Protein AF-A0A7S4IRR2-F1 (afdb_monomer_lite)

Foldseek 3Di:
DFFPQKKKKFQLLVLLVVLCVVPVPLSVLLQVWFFKFKDFPQVVCPPDPDPPNPTDIDIDIHRQFHADPVRHGDFGDDDPVRGDDGPDDPVSVVSNVVSVVSSVCSRPDPVGMDMDGDDPPDDDDDDNRGMDMGGTDDDDDPPDDDDDDDDDVVVVVVVVVVVVQVVPPPRDDDVVVVVVVVVCVVVVPPDD

pLDDT: mean 84.73, std 16.85, range [41.12, 98.62]

InterPro domains:
  IPR003819 TauD/TfdA-like domain [PF02668] (5-148)
  IPR042098 Glutarate 2-hydroxylase superfamily [G3DSA:3.60.130.10] (1-170)
  IPR050411 Alpha-ketoglutarate-dependent hydroxylases [PTHR10696] (3-162)

Radius of gyration: 23.02 Å; chains: 1; bounding box: 45×46×75 Å

Sequence (192 aa):
ADGRGTNTLTDGFAVARQLQLEDPEGYALLARYGYDAERDFVASRVDSTQAFNRGLVVSTQHPLLQLDEDGRLKRLQYNEVFRTPLTLPFDVFDKWYAAFGRFVELIHCAEFERKVPMQRGRFLLMNNWRVLHGRAGGAASSDRMLVGGTITREAIYSQARRLLRERRAGGFADVSQEEELSIRRSTGEVEP

Organism: NCBI:txid72548

Secondary structure (DSSP, 8-state):
-TTSSEEEEEEHHHHHHHHHHH-HHHHHHHHH-B--EEEETTTT-TT---S--S--EEEE--BSEEE-TTS-EEEE---GGGB------HHHHHHHHHHHHHHHHHHHSTTTEEEEE--TT------TTTEEEEESSSS--TT---------HHHHHHHHHHHHHHTSTT----HHHHHHHHHHHHHT----

Structure (mmCIF, N/CA/C/O backbone):
data_AF-A0A7S4IRR2-F1
#
_entry.id   AF-A0A7S4IRR2-F1
#
loop_
_atom_site.group_PDB
_atom_site.id
_atom_site.type_symbol
_atom_site.label_atom_id
_atom_site.label_alt_id
_atom_site.label_comp_id
_atom_site.label_asym_id
_atom_site.label_entity_id
_atom_site.label_seq_id
_atom_site.pdbx_PDB_ins_code
_atom_site.Cartn_x
_atom_site.Cartn_y
_atom_site.Cartn_z
_atom_site.occupancy
_atom_site.B_iso_or_equiv
_atom_site.auth_seq_id
_atom_site.auth_comp_id
_atom_site.auth_asym_id
_atom_site.auth_atom_id
_atom_site.pdbx_PDB_model_num
ATOM 1 N N . ALA A 1 1 ? -11.106 25.202 -2.309 1.00 44.62 1 ALA A N 1
ATOM 2 C CA . ALA A 1 1 ? -11.688 24.460 -1.169 1.00 44.62 1 ALA A CA 1
ATOM 3 C C . ALA A 1 1 ? -10.976 23.119 -0.963 1.00 44.62 1 ALA A C 1
ATOM 5 O O . ALA A 1 1 ? -10.684 22.775 0.175 1.00 44.62 1 ALA A O 1
ATOM 6 N N . ASP A 1 2 ? -10.586 22.431 -2.040 1.00 48.53 2 ASP A N 1
ATOM 7 C CA . ASP A 1 2 ? -9.776 21.206 -1.983 1.00 48.53 2 ASP A CA 1
ATOM 8 C C . ASP A 1 2 ? -8.302 21.527 -1.665 1.00 48.53 2 ASP A C 1
ATOM 10 O O . ASP A 1 2 ? -7.589 22.083 -2.496 1.00 48.53 2 ASP A O 1
ATOM 14 N N . GLY A 1 3 ? -7.855 21.265 -0.432 1.00 51.69 3 GLY A N 1
ATOM 15 C CA . GLY A 1 3 ? -6.472 21.540 0.008 1.00 51.69 3 GLY A CA 1
ATOM 16 C C . GLY A 1 3 ? -6.327 21.899 1.487 1.00 51.69 3 GLY A C 1
ATOM 17 O O . GLY A 1 3 ? -5.325 21.582 2.126 1.00 51.69 3 GLY A O 1
ATOM 18 N N . ARG A 1 4 ? -7.356 22.517 2.075 1.00 64.75 4 ARG A N 1
ATOM 19 C CA . ARG A 1 4 ? -7.350 22.938 3.483 1.00 64.75 4 ARG A CA 1
ATOM 20 C C . ARG A 1 4 ? -8.047 21.884 4.339 1.00 64.75 4 ARG A C 1
ATOM 22 O O . ARG A 1 4 ? -9.267 21.801 4.367 1.00 64.75 4 ARG A O 1
ATOM 29 N N . GLY A 1 5 ? -7.263 21.026 4.989 1.00 74.88 5 GLY A N 1
ATOM 30 C CA . GLY A 1 5 ? -7.778 20.099 6.008 1.00 74.88 5 GLY A CA 1
ATOM 31 C C . GLY A 1 5 ? -8.498 18.841 5.503 1.00 74.88 5 GLY A C 1
ATOM 32 O O . GLY A 1 5 ? -9.111 18.150 6.308 1.00 74.88 5 GLY A O 1
ATOM 33 N N . THR A 1 6 ? -8.417 18.497 4.214 1.00 87.88 6 THR A N 1
ATOM 34 C CA . THR A 1 6 ? -9.040 17.271 3.672 1.00 87.88 6 THR A CA 1
ATOM 35 C C . THR A 1 6 ? -7.994 16.178 3.434 1.00 87.88 6 THR A C 1
ATOM 37 O O . THR A 1 6 ? -6.935 16.432 2.857 1.00 87.88 6 THR A O 1
ATOM 40 N N . ASN A 1 7 ? -8.269 14.964 3.911 1.00 90.69 7 ASN A N 1
ATOM 41 C CA . ASN A 1 7 ? -7.500 13.756 3.606 1.00 90.69 7 ASN A CA 1
ATOM 42 C C . ASN A 1 7 ? -8.132 13.006 2.434 1.00 90.69 7 ASN A C 1
ATOM 44 O O . ASN A 1 7 ? -9.315 13.191 2.152 1.00 90.69 7 ASN A O 1
ATOM 48 N N . THR A 1 8 ? -7.371 12.124 1.804 1.00 94.00 8 THR A N 1
ATOM 49 C CA . THR A 1 8 ? -7.910 11.085 0.925 1.00 94.00 8 THR A CA 1
ATOM 50 C C . THR A 1 8 ? -7.718 9.727 1.576 1.00 94.00 8 THR A C 1
ATOM 52 O O . THR A 1 8 ? -6.712 9.511 2.252 1.00 94.00 8 THR A O 1
ATOM 55 N N . LEU A 1 9 ? -8.699 8.840 1.423 1.00 96.75 9 LEU A N 1
ATOM 56 C CA . LEU A 1 9 ? -8.625 7.440 1.826 1.00 96.75 9 LEU A CA 1
ATOM 57 C C . LEU A 1 9 ? -9.063 6.560 0.665 1.00 96.75 9 LEU A C 1
ATOM 59 O O . LEU A 1 9 ? -10.087 6.839 0.044 1.00 96.75 9 LEU A O 1
ATOM 63 N N . THR A 1 10 ? -8.340 5.470 0.448 1.00 97.81 10 THR A N 1
ATOM 64 C CA . THR A 1 10 ? -8.631 4.502 -0.610 1.00 97.81 10 THR A CA 1
ATOM 65 C C . THR A 1 10 ? -8.615 3.098 -0.018 1.00 97.81 10 THR A C 1
ATOM 67 O O . THR A 1 10 ? -7.665 2.715 0.670 1.00 97.81 10 THR A O 1
ATOM 70 N N . ASP A 1 11 ? -9.663 2.310 -0.278 1.00 97.38 11 ASP A N 1
ATOM 71 C CA . ASP A 1 11 ? -9.672 0.884 0.063 1.00 97.38 11 ASP A CA 1
ATOM 72 C C . ASP A 1 11 ? -8.789 0.112 -0.922 1.00 97.38 11 ASP A C 1
ATOM 74 O O . ASP A 1 11 ? -9.230 -0.310 -1.993 1.00 97.38 11 ASP A O 1
ATOM 78 N N . GLY A 1 12 ? -7.532 -0.096 -0.541 1.00 97.88 12 GLY A N 1
ATOM 79 C CA . GLY A 1 12 ? -6.551 -0.783 -1.369 1.00 97.88 12 GLY A CA 1
ATOM 80 C C . GLY A 1 12 ? -6.930 -2.231 -1.688 1.00 97.88 12 GLY A C 1
ATOM 81 O O . GLY A 1 12 ? -6.504 -2.761 -2.708 1.00 97.88 12 GLY A O 1
ATOM 82 N N . PHE A 1 13 ? -7.775 -2.874 -0.873 1.00 98.25 13 PHE A N 1
ATOM 83 C CA . PHE A 1 13 ? -8.239 -4.235 -1.163 1.00 98.25 13 PHE A CA 1
ATOM 84 C C . PHE A 1 13 ? -9.312 -4.237 -2.248 1.00 98.25 13 PHE A C 1
ATOM 86 O O . PHE A 1 13 ? -9.358 -5.157 -3.059 1.00 98.25 13 PHE A O 1
ATOM 93 N N . ALA A 1 14 ? -10.172 -3.217 -2.277 1.00 98.19 14 ALA A N 1
ATOM 94 C CA . ALA A 1 14 ? -11.130 -3.054 -3.362 1.00 98.19 14 ALA A CA 1
ATOM 95 C C . ALA A 1 14 ? -10.405 -2.787 -4.688 1.00 98.19 14 ALA A C 1
ATOM 97 O O . ALA A 1 14 ? -10.709 -3.452 -5.673 1.00 98.19 14 ALA A O 1
ATOM 98 N N . VAL A 1 15 ? -9.388 -1.919 -4.671 1.00 98.44 15 VAL A N 1
ATOM 99 C CA . VAL A 1 15 ? -8.529 -1.657 -5.837 1.00 98.44 15 VAL A CA 1
ATOM 100 C C . VAL A 1 15 ? -7.817 -2.922 -6.308 1.00 98.44 15 VAL A C 1
ATOM 102 O O . VAL A 1 15 ? -7.848 -3.238 -7.491 1.00 98.44 15 VAL A O 1
ATOM 105 N N . ALA A 1 16 ? -7.216 -3.686 -5.395 1.00 98.25 16 ALA A N 1
ATOM 106 C CA . ALA A 1 16 ? -6.528 -4.922 -5.752 1.00 98.25 16 ALA A CA 1
ATOM 107 C C . ALA A 1 16 ? -7.476 -5.961 -6.374 1.00 98.25 16 ALA A C 1
ATOM 109 O O . ALA A 1 16 ? -7.092 -6.640 -7.319 1.00 98.25 16 ALA A O 1
ATOM 110 N N . ARG A 1 17 ? -8.723 -6.069 -5.888 1.00 98.25 17 ARG A N 1
ATOM 111 C CA . ARG A 1 17 ? -9.743 -6.923 -6.521 1.00 98.25 17 ARG A CA 1
ATOM 112 C C . ARG A 1 17 ? -10.128 -6.424 -7.909 1.00 98.25 17 ARG A C 1
ATOM 114 O O . ARG A 1 17 ? -10.284 -7.244 -8.802 1.00 98.25 17 ARG A O 1
ATOM 121 N N . GLN A 1 18 ? -10.269 -5.112 -8.089 1.00 98.44 18 GLN A N 1
ATOM 122 C CA . GLN A 1 18 ? -10.550 -4.546 -9.406 1.00 98.44 18 GLN A CA 1
ATOM 123 C C . GLN A 1 18 ? -9.415 -4.856 -10.384 1.00 98.44 18 GLN A C 1
ATOM 125 O O . GLN A 1 18 ? -9.668 -5.363 -11.470 1.00 98.44 18 GLN A O 1
ATOM 130 N N . LEU A 1 19 ? -8.165 -4.659 -9.960 1.00 98.31 19 LEU A N 1
ATOM 131 C CA . LEU A 1 19 ? -6.996 -5.022 -10.755 1.00 98.31 19 LEU A CA 1
ATOM 132 C C . LEU A 1 19 ? -6.978 -6.519 -11.086 1.00 98.31 19 LEU A C 1
ATOM 134 O O . LEU A 1 19 ? -6.682 -6.879 -12.212 1.00 98.31 19 LEU A O 1
ATOM 138 N N . GLN A 1 20 ? -7.342 -7.391 -10.141 1.00 98.25 20 GLN A N 1
ATOM 139 C CA . GLN A 1 20 ? -7.428 -8.834 -10.385 1.00 98.25 20 GLN A CA 1
ATOM 140 C C . GLN A 1 20 ? -8.458 -9.201 -11.462 1.00 98.25 20 GLN A C 1
ATOM 142 O O . GLN A 1 20 ? -8.258 -10.176 -12.180 1.00 98.25 20 GLN A O 1
ATOM 147 N N . LEU A 1 21 ? -9.566 -8.459 -11.552 1.00 98.31 21 LEU A N 1
ATOM 148 C CA . LEU A 1 21 ? -10.598 -8.668 -12.569 1.00 98.31 21 LEU A CA 1
ATOM 149 C C . LEU A 1 21 ? -10.173 -8.123 -13.939 1.00 98.31 21 LEU A C 1
ATOM 151 O O . LEU A 1 21 ? -10.481 -8.743 -14.952 1.00 98.31 21 LEU A O 1
ATOM 155 N N . GLU A 1 22 ? -9.494 -6.974 -13.965 1.00 97.94 22 GLU A N 1
ATOM 156 C CA . GLU A 1 22 ? -9.042 -6.309 -15.196 1.00 97.94 22 GLU A CA 1
ATOM 157 C C . GLU A 1 22 ? -7.798 -6.972 -15.805 1.00 97.94 22 GLU A C 1
ATOM 159 O O . GLU A 1 22 ? -7.728 -7.164 -17.016 1.00 97.94 22 GLU A O 1
ATOM 164 N N . ASP A 1 23 ? -6.824 -7.317 -14.964 1.00 98.19 23 ASP A N 1
ATOM 165 C CA . ASP A 1 23 ? -5.510 -7.833 -15.341 1.00 98.19 23 ASP A CA 1
ATOM 166 C C . ASP A 1 23 ? -5.017 -8.879 -14.313 1.00 98.19 23 ASP A C 1
ATOM 168 O O . ASP A 1 23 ? -4.249 -8.569 -13.390 1.00 98.19 23 ASP A O 1
ATOM 172 N N . PRO A 1 24 ? -5.450 -10.148 -14.448 1.00 98.44 24 PRO A N 1
ATOM 173 C CA . PRO A 1 24 ? -5.020 -11.224 -13.559 1.00 98.44 24 PRO A CA 1
ATOM 174 C C . PRO A 1 24 ? -3.502 -11.477 -13.583 1.00 98.44 24 PRO A C 1
ATOM 176 O O . PRO A 1 24 ? -2.934 -11.866 -12.560 1.00 98.44 24 PRO A O 1
ATOM 179 N N . GLU A 1 25 ? -2.841 -11.268 -14.730 1.00 98.31 25 GLU A N 1
ATOM 180 C CA . GLU A 1 25 ? -1.389 -11.450 -14.873 1.00 98.31 25 GLU A CA 1
ATOM 181 C C . GLU A 1 25 ? -0.643 -10.346 -14.117 1.00 98.31 25 GLU A C 1
ATOM 183 O O . GLU A 1 25 ? 0.231 -10.640 -13.298 1.00 98.31 25 GLU A O 1
ATOM 188 N N . GLY A 1 26 ? -1.040 -9.088 -14.308 1.00 98.31 26 GLY A N 1
ATOM 189 C CA . GLY A 1 26 ? -0.508 -7.947 -13.572 1.00 98.31 26 GLY A CA 1
ATOM 190 C C . GLY A 1 26 ? -0.730 -8.056 -12.068 1.00 98.31 26 GLY A C 1
ATOM 191 O O . GLY A 1 26 ? 0.202 -7.841 -11.292 1.00 98.31 26 GLY A O 1
ATOM 192 N N . TYR A 1 27 ? -1.919 -8.485 -11.631 1.00 98.62 27 TYR A N 1
ATOM 193 C CA . TYR A 1 27 ? -2.175 -8.788 -10.221 1.00 98.62 27 TYR A CA 1
ATOM 194 C C . TYR A 1 27 ? -1.182 -9.822 -9.676 1.00 98.62 27 TYR A C 1
ATOM 196 O O . TYR A 1 27 ? -0.584 -9.608 -8.619 1.00 98.62 27 TYR A O 1
ATOM 204 N N . ALA A 1 28 ? -0.971 -10.929 -10.398 1.00 98.50 28 ALA A N 1
ATOM 205 C CA . ALA A 1 28 ? -0.031 -11.969 -9.989 1.00 98.50 28 ALA A CA 1
ATOM 206 C C . ALA A 1 28 ? 1.414 -11.445 -9.926 1.00 98.50 28 ALA A C 1
ATOM 208 O O . ALA A 1 28 ? 2.157 -11.798 -9.008 1.00 98.50 28 ALA A O 1
ATOM 209 N N . LEU A 1 29 ? 1.807 -10.560 -10.847 1.00 98.31 29 LEU A N 1
ATOM 210 C CA . LEU A 1 29 ? 3.111 -9.898 -10.825 1.00 98.31 29 LEU A CA 1
ATOM 211 C C . LEU A 1 29 ? 3.270 -8.982 -9.607 1.00 98.31 29 LEU A C 1
ATOM 213 O O . LEU A 1 29 ? 4.286 -9.083 -8.921 1.00 98.31 29 LEU A O 1
ATOM 217 N N . LEU A 1 30 ? 2.276 -8.151 -9.283 1.00 98.25 30 LEU A N 1
ATOM 218 C CA . LEU A 1 30 ? 2.301 -7.288 -8.091 1.00 98.25 30 LEU A CA 1
ATOM 219 C C . LEU A 1 30 ? 2.214 -8.081 -6.774 1.00 98.25 30 LEU A C 1
ATOM 221 O O . LEU A 1 30 ? 2.647 -7.595 -5.725 1.00 98.25 30 LEU A O 1
ATOM 225 N N . ALA A 1 31 ? 1.657 -9.294 -6.818 1.00 98.31 31 ALA A N 1
ATOM 226 C CA . ALA A 1 31 ? 1.624 -10.221 -5.689 1.00 98.31 31 ALA A CA 1
ATOM 227 C C . ALA A 1 31 ? 2.921 -11.023 -5.513 1.00 98.31 31 ALA A C 1
ATOM 229 O O . ALA A 1 31 ? 3.200 -11.534 -4.427 1.00 98.31 31 ALA A O 1
ATOM 230 N N . ARG A 1 32 ? 3.734 -11.115 -6.568 1.00 97.44 32 ARG A N 1
ATOM 231 C CA . ARG A 1 32 ? 5.023 -11.810 -6.558 1.00 97.44 32 ARG A CA 1
ATOM 232 C C . ARG A 1 32 ? 6.201 -10.872 -6.323 1.00 97.44 32 ARG A C 1
ATOM 234 O O . ARG A 1 32 ? 7.143 -11.249 -5.632 1.00 97.44 32 ARG A O 1
ATOM 241 N N . TYR A 1 33 ? 6.152 -9.675 -6.895 1.00 96.62 33 TYR A N 1
ATOM 242 C CA . TYR A 1 33 ? 7.250 -8.718 -6.903 1.00 96.62 33 TYR A CA 1
ATOM 243 C C . TYR A 1 33 ? 6.842 -7.400 -6.248 1.00 96.62 33 TYR A C 1
ATOM 245 O O . TYR A 1 33 ? 5.754 -6.868 -6.484 1.00 96.62 33 TYR A O 1
ATOM 253 N N . GLY A 1 34 ? 7.739 -6.882 -5.414 1.00 92.81 34 GLY A N 1
ATOM 254 C CA . GLY A 1 34 ? 7.627 -5.562 -4.810 1.00 92.81 34 GLY A CA 1
ATOM 255 C C . GLY A 1 34 ? 8.186 -4.453 -5.689 1.00 92.81 34 GLY A C 1
ATOM 256 O O . GLY A 1 34 ? 8.761 -4.703 -6.745 1.00 92.81 34 GLY A O 1
ATOM 257 N N . TYR A 1 35 ? 8.051 -3.226 -5.194 1.00 91.88 35 TYR A N 1
ATOM 258 C CA . TYR A 1 35 ? 8.923 -2.129 -5.590 1.00 91.88 35 TYR A CA 1
ATOM 259 C C . TYR A 1 35 ? 10.008 -1.958 -4.529 1.00 91.88 35 TYR A C 1
ATOM 261 O O . TYR A 1 35 ? 9.805 -2.308 -3.361 1.00 91.88 35 TYR A O 1
ATOM 269 N N . ASP A 1 36 ? 11.134 -1.390 -4.932 1.00 95.06 36 ASP A N 1
ATOM 270 C CA . ASP A 1 36 ? 12.216 -1.098 -4.006 1.00 95.06 36 ASP A CA 1
ATOM 271 C C . ASP A 1 36 ? 11.874 0.166 -3.234 1.00 95.06 36 ASP A C 1
ATOM 273 O O . ASP A 1 36 ? 11.537 1.203 -3.816 1.00 95.06 36 ASP A O 1
ATOM 277 N N . ALA A 1 37 ? 11.896 0.048 -1.911 1.00 94.38 37 ALA A N 1
ATOM 278 C CA . ALA A 1 37 ? 11.567 1.128 -1.008 1.00 94.38 37 ALA A CA 1
ATOM 279 C C . ALA A 1 37 ? 12.686 1.311 0.012 1.00 94.38 37 ALA A C 1
ATOM 281 O O . ALA A 1 37 ? 13.062 0.343 0.667 1.00 94.38 37 ALA A O 1
ATOM 282 N N . GLU A 1 38 ? 13.158 2.536 0.209 1.00 93.56 38 GLU A N 1
ATOM 283 C CA . GLU A 1 38 ? 14.132 2.895 1.232 1.00 93.56 38 GLU A CA 1
ATOM 284 C C . GLU A 1 38 ? 13.766 4.217 1.908 1.00 93.56 38 GLU A C 1
ATOM 286 O O . GLU A 1 38 ? 13.297 5.169 1.280 1.00 93.56 38 GLU A O 1
ATOM 291 N N . ARG A 1 39 ? 13.986 4.292 3.222 1.00 89.69 39 ARG A N 1
ATOM 292 C CA . ARG A 1 39 ? 13.847 5.538 3.973 1.00 89.69 39 ARG A CA 1
ATOM 293 C C . ARG A 1 39 ? 14.811 5.594 5.147 1.00 89.69 39 ARG A C 1
ATOM 295 O O . ARG A 1 39 ? 14.773 4.725 6.014 1.00 89.69 39 ARG A O 1
ATOM 302 N N . ASP A 1 40 ? 15.579 6.679 5.239 1.00 88.00 40 ASP A N 1
ATOM 303 C CA . ASP A 1 40 ? 16.262 7.058 6.479 1.00 88.00 40 ASP A CA 1
ATOM 304 C C . ASP A 1 40 ? 15.305 7.851 7.378 1.00 88.00 40 ASP A C 1
ATOM 306 O O . ASP A 1 40 ? 14.960 9.003 7.099 1.00 88.00 40 ASP A O 1
ATOM 310 N N . PHE A 1 41 ? 14.844 7.239 8.464 1.00 79.31 41 PHE A N 1
ATOM 311 C CA . PHE A 1 41 ? 13.891 7.855 9.389 1.00 79.31 41 PHE A CA 1
ATOM 312 C C . PHE A 1 41 ? 14.488 8.935 10.293 1.00 79.31 41 PHE A C 1
ATOM 314 O O . PHE A 1 41 ? 13.717 9.687 10.890 1.00 79.31 41 PHE A O 1
ATOM 321 N N . VAL A 1 42 ? 15.814 9.017 10.403 1.00 76.62 42 VAL A N 1
ATOM 322 C CA . VAL A 1 42 ? 16.506 10.004 11.242 1.00 76.62 42 VAL A CA 1
ATOM 323 C C . VAL A 1 42 ? 16.974 11.164 10.376 1.00 76.62 42 VAL A C 1
ATOM 325 O O . VAL A 1 42 ? 16.591 12.301 10.638 1.00 76.62 42 VAL A O 1
ATOM 328 N N . ALA A 1 43 ? 17.692 10.889 9.283 1.00 73.44 43 ALA A N 1
ATOM 329 C CA . ALA A 1 43 ? 18.182 11.935 8.386 1.00 73.44 43 ALA A CA 1
ATOM 330 C C . ALA A 1 43 ? 17.048 12.683 7.662 1.00 73.44 43 ALA A C 1
ATOM 332 O O . ALA A 1 43 ? 17.197 13.852 7.320 1.00 73.44 43 ALA A O 1
ATOM 333 N N . SER A 1 44 ? 15.887 12.047 7.458 1.00 70.69 44 SER A N 1
ATOM 334 C CA . SER A 1 44 ? 14.738 12.713 6.825 1.00 70.69 44 SER A CA 1
ATOM 335 C C . SER A 1 44 ? 13.905 13.597 7.763 1.00 70.69 44 SER A C 1
ATOM 337 O O . SER A 1 44 ? 12.909 14.169 7.316 1.00 70.69 44 SER A O 1
ATOM 339 N N . ARG A 1 45 ? 14.283 13.723 9.043 1.00 70.94 45 ARG A N 1
ATOM 340 C CA . ARG A 1 45 ? 13.640 14.628 10.005 1.00 70.94 45 ARG A CA 1
ATOM 341 C C . ARG A 1 45 ? 14.516 15.852 10.236 1.00 70.94 45 ARG A C 1
ATOM 343 O O . ARG A 1 45 ? 15.325 15.887 11.157 1.00 70.94 45 ARG A O 1
ATOM 350 N N . VAL A 1 46 ? 14.324 16.868 9.402 1.00 60.41 46 VAL A N 1
ATOM 351 C CA . VAL A 1 46 ? 15.074 18.135 9.478 1.00 60.41 46 VAL A CA 1
ATOM 352 C C . VAL A 1 46 ? 14.778 18.908 10.784 1.00 60.41 46 VAL A C 1
ATOM 354 O O . VAL A 1 46 ? 15.522 19.809 11.151 1.00 60.41 46 VAL A O 1
ATOM 357 N N . ASP A 1 47 ? 13.717 18.534 11.508 1.00 60.00 47 ASP A N 1
ATOM 358 C CA . ASP A 1 47 ? 13.184 19.172 12.719 1.00 60.00 47 ASP A CA 1
ATOM 359 C C . ASP A 1 47 ? 13.182 18.264 13.972 1.00 60.00 47 ASP A C 1
ATOM 361 O O . ASP A 1 47 ? 12.593 18.610 14.999 1.00 60.00 47 ASP A O 1
ATOM 365 N N . SER A 1 48 ? 13.823 17.092 13.922 1.00 57.88 48 SER A N 1
ATOM 366 C CA . SER A 1 48 ? 13.828 16.150 15.049 1.00 57.88 48 SER A CA 1
ATOM 367 C C . SER A 1 48 ? 14.719 16.626 16.199 1.00 57.88 48 SER A C 1
ATOM 369 O O . SER A 1 48 ? 15.923 16.796 16.042 1.00 57.88 48 SER A O 1
ATOM 371 N N . THR A 1 49 ? 14.142 16.727 17.398 1.00 56.56 49 THR A N 1
ATOM 372 C CA . THR A 1 49 ? 14.856 16.978 18.664 1.00 56.56 49 THR A CA 1
ATOM 373 C C . THR A 1 49 ? 15.429 15.705 19.306 1.00 56.56 49 THR A C 1
ATOM 375 O O . THR A 1 49 ? 15.956 15.753 20.418 1.00 56.56 49 THR A O 1
ATOM 378 N N . GLN A 1 50 ? 15.306 14.543 18.651 1.00 57.66 50 GLN A N 1
ATOM 379 C CA . GLN A 1 50 ? 15.799 13.274 19.192 1.00 57.66 50 GLN A CA 1
ATOM 380 C C . GLN A 1 50 ? 17.331 13.235 19.160 1.00 57.66 50 GLN A C 1
ATOM 382 O O . GLN A 1 50 ? 17.929 13.318 18.096 1.00 57.66 50 GLN A O 1
ATOM 387 N N . ALA A 1 51 ? 17.958 13.046 20.324 1.00 57.34 51 ALA A N 1
ATOM 388 C CA . ALA A 1 51 ? 19.417 13.015 20.492 1.00 57.34 51 ALA A CA 1
ATOM 389 C C . ALA A 1 51 ? 20.118 11.797 19.843 1.00 57.34 51 ALA A C 1
ATOM 391 O O . ALA A 1 51 ? 21.347 11.730 19.802 1.00 57.34 51 ALA A O 1
ATOM 392 N N . PHE A 1 52 ? 19.354 10.811 19.359 1.00 55.84 52 PHE A N 1
ATOM 393 C CA . PHE A 1 52 ? 19.887 9.638 18.668 1.00 55.84 52 PHE A CA 1
ATOM 394 C C . PHE A 1 52 ? 20.046 9.932 17.172 1.00 55.84 52 PHE A C 1
ATOM 396 O O . PHE A 1 52 ? 19.143 9.708 16.374 1.00 55.84 52 PHE A O 1
ATOM 403 N N . ASN A 1 53 ? 21.239 10.400 16.800 1.00 56.69 53 ASN A N 1
ATOM 404 C CA . ASN A 1 53 ? 21.590 10.818 15.435 1.00 56.69 53 ASN A CA 1
ATOM 405 C C . ASN A 1 53 ? 22.096 9.666 14.545 1.00 56.69 53 ASN A C 1
ATOM 407 O O . ASN A 1 53 ? 22.686 9.906 13.493 1.00 56.69 53 ASN A O 1
ATOM 411 N N . ARG A 1 54 ? 21.940 8.405 14.967 1.00 66.94 54 ARG A N 1
ATOM 412 C CA . ARG A 1 54 ? 22.359 7.261 14.149 1.00 66.94 54 ARG A CA 1
ATOM 413 C C . ARG A 1 54 ? 21.243 6.949 13.156 1.00 66.94 54 ARG A C 1
ATOM 415 O O . ARG A 1 54 ? 20.153 6.586 13.584 1.00 66.94 54 ARG A O 1
ATOM 422 N N . GLY A 1 55 ? 21.532 7.106 11.863 1.00 69.75 55 GLY A N 1
ATOM 423 C CA . GLY A 1 55 ? 20.602 6.826 10.766 1.00 69.75 55 GLY A CA 1
ATOM 424 C C . GLY A 1 55 ? 19.868 5.499 10.959 1.00 69.75 55 GLY A C 1
ATOM 425 O O . GLY A 1 55 ? 20.495 4.477 11.248 1.00 69.75 55 GLY A O 1
ATOM 426 N N . LEU A 1 56 ? 18.542 5.525 10.818 1.00 82.44 56 LEU A N 1
ATOM 427 C CA . LEU A 1 56 ? 17.715 4.322 10.766 1.00 82.44 56 LEU A CA 1
ATOM 428 C C . LEU A 1 56 ? 17.221 4.185 9.334 1.00 82.44 56 LEU A C 1
ATOM 430 O O . LEU A 1 56 ? 16.156 4.699 8.985 1.00 82.44 56 LEU A O 1
ATOM 434 N N . VAL A 1 57 ? 18.030 3.518 8.518 1.00 88.25 57 VAL A N 1
ATOM 435 C CA . VAL A 1 57 ? 17.680 3.197 7.138 1.00 88.25 57 VAL A CA 1
ATOM 436 C C . VAL A 1 57 ? 16.863 1.915 7.137 1.00 88.25 57 VAL A C 1
ATOM 438 O O . VAL A 1 57 ? 17.295 0.887 7.659 1.00 88.25 57 VAL A O 1
ATOM 441 N N . VAL A 1 58 ? 15.661 1.992 6.579 1.00 89.38 58 VAL A N 1
ATOM 442 C CA . VAL A 1 58 ? 14.788 0.840 6.368 1.00 89.38 58 VAL A CA 1
ATOM 443 C C . VAL A 1 58 ? 14.618 0.658 4.875 1.00 89.38 58 VAL A C 1
ATOM 445 O O . VAL A 1 58 ? 14.074 1.548 4.223 1.00 89.38 58 VAL A O 1
ATOM 448 N N . SER A 1 59 ? 15.024 -0.506 4.376 1.00 93.12 59 SER A N 1
ATOM 449 C CA . SER A 1 59 ? 14.880 -0.893 2.973 1.00 93.12 59 SER A CA 1
ATOM 450 C C . SER A 1 59 ? 13.982 -2.129 2.870 1.00 93.12 59 SER A C 1
ATOM 452 O O . SER A 1 59 ? 14.090 -3.051 3.682 1.00 93.12 59 SER A O 1
ATOM 454 N N . THR A 1 60 ? 13.058 -2.154 1.911 1.00 92.94 60 THR A N 1
ATOM 455 C CA . THR A 1 60 ? 12.121 -3.267 1.704 1.00 92.94 60 THR A CA 1
ATOM 456 C C . THR A 1 60 ? 11.865 -3.511 0.225 1.00 92.94 60 THR A C 1
ATOM 458 O O . THR A 1 60 ? 11.748 -2.556 -0.534 1.00 92.94 60 THR A O 1
ATOM 461 N N . GLN A 1 61 ? 11.675 -4.779 -0.142 1.00 94.38 61 GLN A N 1
ATOM 462 C CA . GLN A 1 61 ? 11.289 -5.219 -1.494 1.00 94.38 61 GLN A CA 1
ATOM 463 C C . GLN A 1 61 ? 10.081 -6.169 -1.451 1.00 94.38 61 GLN A C 1
ATOM 465 O O . GLN A 1 61 ? 9.921 -7.058 -2.288 1.00 94.38 61 GLN A O 1
ATOM 470 N N . HIS A 1 62 ? 9.251 -6.059 -0.409 1.00 95.50 62 HIS A N 1
ATOM 471 C CA . HIS A 1 62 ? 8.096 -6.939 -0.259 1.00 95.50 62 HIS A CA 1
ATOM 472 C C . HIS A 1 62 ? 7.115 -6.755 -1.420 1.00 95.50 62 HIS A C 1
ATOM 474 O O . HIS A 1 62 ? 6.941 -5.618 -1.867 1.00 95.50 62 HIS A O 1
ATOM 480 N N . PRO A 1 63 ? 6.408 -7.823 -1.841 1.00 97.00 63 PRO A N 1
ATOM 481 C CA . PRO A 1 63 ? 5.333 -7.699 -2.812 1.00 97.00 63 PRO A CA 1
ATOM 482 C C . PRO A 1 63 ? 4.367 -6.576 -2.449 1.00 97.00 63 PRO A C 1
ATOM 484 O O . PRO A 1 63 ? 4.038 -6.380 -1.270 1.00 97.00 63 PRO A O 1
ATOM 487 N N . LEU A 1 64 ? 3.910 -5.853 -3.470 1.00 96.88 64 LEU A N 1
ATOM 488 C CA . LEU A 1 64 ? 2.940 -4.775 -3.295 1.00 96.88 64 LEU A CA 1
ATOM 489 C C . LEU A 1 64 ? 1.632 -5.343 -2.728 1.00 96.88 64 LEU A C 1
ATOM 491 O O . LEU A 1 64 ? 1.049 -4.769 -1.803 1.00 96.88 64 LEU A O 1
ATOM 495 N N . LEU A 1 65 ? 1.221 -6.509 -3.236 1.00 98.38 65 LEU A N 1
ATOM 496 C CA . LEU A 1 65 ? 0.065 -7.277 -2.783 1.00 98.38 65 LEU A CA 1
ATOM 497 C C . LEU A 1 65 ? 0.532 -8.519 -2.014 1.00 98.38 65 LEU A C 1
ATOM 499 O O . LEU A 1 65 ? 0.933 -9.520 -2.592 1.00 98.38 65 LEU A O 1
ATOM 503 N N . GLN A 1 66 ? 0.483 -8.481 -0.689 1.00 98.19 66 GLN A N 1
ATOM 504 C CA . GLN A 1 66 ? 0.920 -9.601 0.145 1.00 98.19 66 GLN A CA 1
ATOM 505 C C . GLN A 1 66 ? -0.257 -10.515 0.443 1.00 98.19 66 GLN A C 1
ATOM 507 O O . GLN A 1 66 ? -1.245 -10.089 1.052 1.00 98.19 66 GLN A O 1
ATOM 512 N N . LEU A 1 67 ? -0.128 -11.774 0.040 1.00 98.12 67 LEU A N 1
ATOM 513 C CA . LEU A 1 67 ? -1.130 -12.808 0.257 1.00 98.12 67 LEU A CA 1
ATOM 514 C C . LEU A 1 67 ? -0.856 -13.576 1.563 1.00 98.12 67 LEU A C 1
ATOM 516 O O . LEU A 1 67 ? 0.271 -13.596 2.063 1.00 98.12 67 LEU A O 1
ATOM 520 N N . ASP A 1 68 ? -1.897 -14.153 2.157 1.00 96.94 68 ASP A N 1
ATOM 521 C CA . ASP A 1 68 ? -1.770 -15.164 3.207 1.00 96.94 68 ASP A CA 1
ATOM 522 C C . ASP A 1 68 ? -1.560 -16.573 2.624 1.00 96.94 68 ASP A C 1
ATOM 524 O O . ASP A 1 68 ? -1.429 -16.752 1.413 1.00 96.94 68 ASP A O 1
ATOM 528 N N . GLU A 1 69 ? -1.494 -17.572 3.504 1.00 96.50 69 GLU A N 1
ATOM 529 C CA . GLU A 1 69 ? -1.267 -18.981 3.153 1.00 96.50 69 GLU A CA 1
ATOM 530 C C . GLU A 1 69 ? -2.387 -19.571 2.281 1.00 96.50 69 GLU A C 1
ATOM 532 O O . GLU A 1 69 ? -2.139 -20.498 1.516 1.00 96.50 69 GLU A O 1
ATOM 537 N N . ASP A 1 70 ? -3.589 -18.989 2.331 1.00 97.19 70 ASP A N 1
ATOM 538 C CA . ASP A 1 70 ? -4.732 -19.389 1.508 1.00 97.19 70 ASP A CA 1
ATOM 539 C C . ASP A 1 70 ? -4.806 -18.602 0.185 1.00 97.19 70 ASP A C 1
ATOM 541 O O . ASP A 1 70 ? -5.790 -18.702 -0.554 1.00 97.19 70 ASP A O 1
ATOM 545 N N . GLY A 1 71 ? -3.8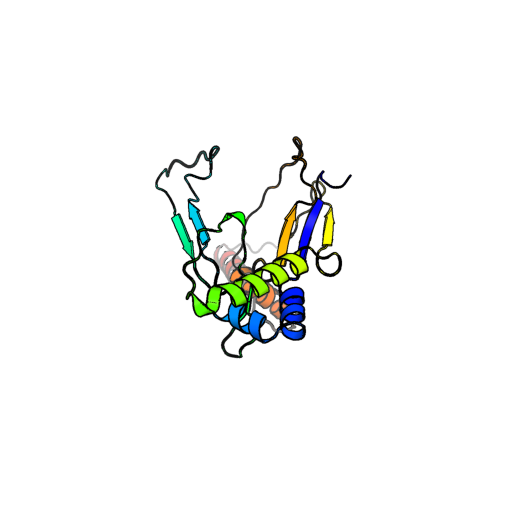07 -17.764 -0.107 1.00 95.31 71 GLY A N 1
ATOM 546 C CA . GLY A 1 71 ? -3.781 -16.905 -1.288 1.00 95.31 71 GLY A CA 1
ATOM 547 C C . GLY A 1 71 ? -4.711 -15.692 -1.200 1.00 95.31 71 GLY A C 1
ATOM 548 O O . GLY A 1 71 ? -4.961 -15.037 -2.213 1.00 95.31 71 GLY A O 1
ATOM 549 N N . ARG A 1 72 ? -5.242 -15.353 -0.016 1.00 96.75 72 ARG A N 1
ATOM 550 C CA . ARG A 1 72 ? -6.094 -14.169 0.165 1.00 96.75 72 ARG A CA 1
ATOM 551 C C . ARG A 1 72 ? -5.247 -12.942 0.454 1.00 96.75 72 ARG A C 1
ATOM 553 O O . ARG A 1 72 ? -4.252 -13.000 1.169 1.00 96.75 72 ARG A O 1
ATOM 560 N N . LEU A 1 73 ? -5.672 -11.789 -0.060 1.00 97.69 73 LEU A N 1
ATOM 561 C CA . LEU A 1 73 ? -4.976 -10.530 0.186 1.00 97.69 73 LEU A CA 1
ATOM 562 C C . LEU A 1 73 ? -4.973 -10.187 1.685 1.00 97.69 73 LEU A C 1
ATOM 564 O O . LEU A 1 73 ? -6.016 -9.933 2.290 1.00 97.69 73 LEU A O 1
ATOM 568 N N . LYS A 1 74 ? -3.775 -10.151 2.269 1.00 97.31 74 LYS A N 1
ATOM 569 C CA . LYS A 1 74 ? -3.521 -9.916 3.696 1.00 97.31 74 LYS A CA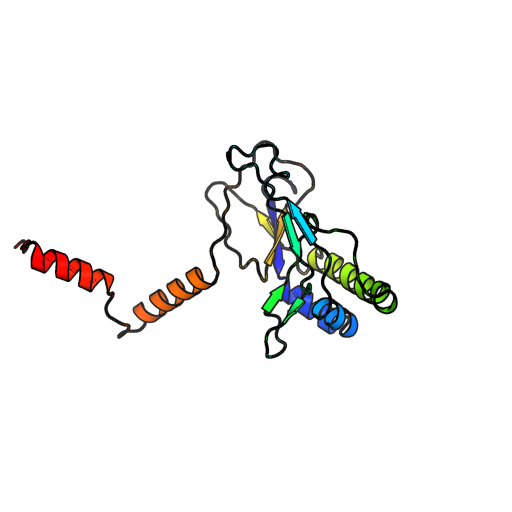 1
ATOM 570 C C . LYS A 1 74 ? -3.055 -8.496 3.975 1.00 97.31 74 LYS A C 1
ATOM 572 O O . LYS A 1 74 ? -3.383 -7.934 5.026 1.00 97.31 74 LYS A O 1
ATOM 577 N N . ARG A 1 75 ? -2.262 -7.926 3.068 1.00 97.44 75 ARG A N 1
ATOM 578 C CA . ARG A 1 75 ? -1.705 -6.579 3.199 1.00 97.44 75 ARG A CA 1
ATOM 579 C C . ARG A 1 75 ? -1.399 -5.992 1.831 1.00 97.44 75 ARG A C 1
ATOM 581 O O . ARG A 1 75 ? -0.870 -6.673 0.965 1.00 97.44 75 ARG A O 1
ATOM 588 N N . LEU A 1 76 ? -1.669 -4.706 1.689 1.00 97.38 76 LEU A N 1
ATOM 589 C CA . LEU A 1 76 ? -1.147 -3.881 0.616 1.00 97.38 76 LEU A CA 1
ATOM 590 C C . LEU A 1 76 ? -0.026 -3.007 1.185 1.00 97.38 76 LEU A C 1
ATOM 592 O O . LEU A 1 76 ? -0.206 -2.360 2.220 1.00 97.38 76 LEU A O 1
ATOM 596 N N . GLN A 1 77 ? 1.142 -3.020 0.547 1.00 95.12 77 GLN A N 1
ATOM 597 C CA . GLN A 1 77 ? 2.297 -2.224 0.957 1.00 95.12 77 GLN A CA 1
ATOM 598 C C . GLN A 1 77 ? 2.715 -1.297 -0.181 1.00 95.12 77 GLN A C 1
ATOM 600 O O . GLN A 1 77 ? 3.307 -1.731 -1.161 1.00 95.12 77 GLN A O 1
ATOM 605 N N . TYR A 1 78 ? 2.407 -0.010 -0.024 1.00 95.00 78 TYR A N 1
ATOM 606 C CA . TYR A 1 78 ? 2.763 1.028 -0.982 1.00 95.00 78 TYR A CA 1
ATOM 607 C C . TYR A 1 78 ? 2.951 2.376 -0.282 1.00 95.00 78 TYR A C 1
ATOM 609 O O . TYR A 1 78 ? 2.150 2.774 0.565 1.00 95.00 78 TYR A O 1
ATOM 617 N N . ASN A 1 79 ? 4.038 3.054 -0.631 1.00 93.75 79 ASN A N 1
ATOM 618 C CA . ASN A 1 79 ? 4.397 4.400 -0.217 1.00 93.75 79 ASN A CA 1
ATOM 619 C C . ASN A 1 79 ? 5.366 4.985 -1.251 1.00 93.75 79 ASN A C 1
ATOM 621 O O . ASN A 1 79 ? 6.544 4.621 -1.274 1.00 93.75 79 ASN A O 1
ATOM 625 N N . GLU A 1 80 ? 4.864 5.906 -2.069 1.00 91.25 80 GLU A N 1
ATOM 626 C CA . GLU A 1 80 ? 5.625 6.520 -3.162 1.00 91.25 80 GLU A CA 1
ATOM 627 C C . GLU A 1 80 ? 6.859 7.286 -2.673 1.00 91.25 80 GLU A C 1
ATOM 629 O O . GLU A 1 80 ? 7.894 7.286 -3.327 1.00 91.25 80 GLU A O 1
ATOM 634 N N . VAL A 1 81 ? 6.803 7.877 -1.475 1.00 90.06 81 VAL A N 1
ATOM 635 C CA . VAL A 1 81 ? 7.921 8.661 -0.921 1.00 90.06 81 VAL A CA 1
ATOM 636 C C . VAL A 1 81 ? 9.146 7.788 -0.640 1.00 90.06 81 VAL A C 1
ATOM 638 O O . VAL A 1 81 ? 10.249 8.307 -0.510 1.00 90.06 81 VAL A O 1
ATOM 641 N N . PHE A 1 82 ? 8.962 6.476 -0.483 1.00 91.81 82 PHE A N 1
ATOM 642 C CA . PHE A 1 82 ? 10.062 5.565 -0.175 1.00 91.81 82 PHE A CA 1
ATOM 643 C C . PHE A 1 82 ? 10.664 4.960 -1.445 1.00 91.81 82 PHE A C 1
ATOM 645 O O . PHE A 1 82 ? 11.665 4.270 -1.350 1.00 91.81 82 PHE A O 1
ATOM 652 N N . ARG A 1 83 ? 10.063 5.167 -2.621 1.00 93.00 83 ARG A N 1
ATOM 653 C CA . ARG A 1 83 ? 10.455 4.488 -3.857 1.00 93.00 83 ARG A CA 1
ATOM 654 C C . ARG A 1 83 ? 11.916 4.773 -4.236 1.00 93.00 83 ARG A C 1
ATOM 656 O O . ARG A 1 83 ? 12.334 5.926 -4.319 1.00 93.00 83 ARG A O 1
ATOM 663 N N . THR A 1 84 ? 12.657 3.715 -4.552 1.00 94.12 84 THR A N 1
ATOM 664 C CA . THR A 1 84 ? 14.026 3.747 -5.090 1.00 94.12 84 THR A CA 1
ATOM 665 C C . THR A 1 84 ? 14.085 3.081 -6.475 1.00 94.12 84 THR A C 1
ATOM 667 O O . THR A 1 84 ? 13.067 2.560 -6.947 1.00 94.12 84 THR A O 1
ATOM 670 N N . PRO A 1 85 ? 15.226 3.134 -7.195 1.00 94.44 85 PRO A N 1
ATOM 671 C CA . PRO A 1 85 ? 15.382 2.415 -8.461 1.00 94.44 85 PRO A CA 1
ATOM 672 C C . PRO A 1 85 ? 15.072 0.922 -8.307 1.00 94.44 85 PRO A C 1
ATOM 674 O O . PRO A 1 85 ? 15.503 0.325 -7.329 1.00 94.44 85 PRO A O 1
ATOM 677 N N . LEU A 1 86 ? 14.329 0.361 -9.268 1.00 93.44 86 LEU A N 1
ATOM 678 C CA . LEU A 1 86 ? 13.821 -1.015 -9.247 1.00 93.44 86 LEU A CA 1
ATOM 679 C C . LEU A 1 86 ? 14.894 -2.038 -9.660 1.00 93.44 86 LEU A C 1
ATOM 681 O O . LEU A 1 86 ? 15.565 -1.843 -10.673 1.00 93.44 86 LEU A O 1
ATOM 685 N N . THR A 1 87 ? 14.967 -3.173 -8.964 1.00 93.94 87 THR A N 1
ATOM 686 C CA . THR A 1 87 ? 15.849 -4.314 -9.270 1.00 93.94 87 THR A CA 1
ATOM 687 C C . THR A 1 87 ? 15.075 -5.542 -9.769 1.00 93.94 87 THR A C 1
ATOM 689 O O . THR A 1 87 ? 15.395 -6.680 -9.422 1.00 93.94 87 THR A O 1
ATOM 692 N N . LEU A 1 88 ? 14.015 -5.328 -10.552 1.00 95.62 88 LEU A N 1
ATOM 693 C CA . LEU A 1 88 ? 13.217 -6.410 -11.140 1.00 95.62 88 LEU A CA 1
ATOM 694 C C . LEU A 1 88 ? 13.971 -7.119 -12.282 1.00 95.62 88 LEU A C 1
ATOM 696 O O . LEU A 1 88 ? 14.782 -6.480 -12.958 1.00 95.62 88 LEU A O 1
ATOM 700 N N . PRO A 1 89 ? 13.688 -8.412 -12.553 1.00 96.19 89 PRO A 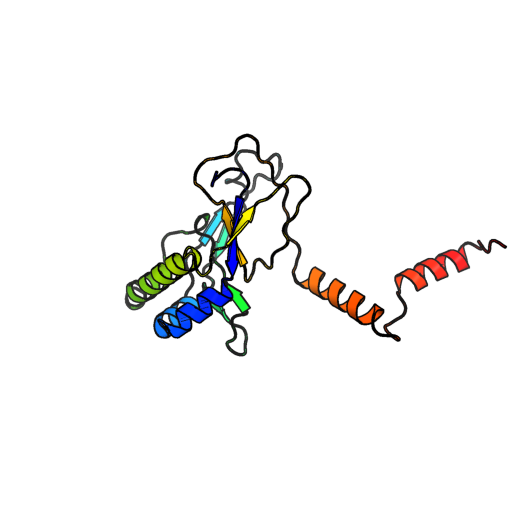N 1
ATOM 701 C CA . PRO A 1 89 ? 14.175 -9.080 -13.758 1.00 96.19 89 PRO A CA 1
ATOM 702 C C . PRO A 1 89 ? 13.767 -8.321 -15.026 1.00 96.19 89 PRO A C 1
ATOM 704 O O . PRO A 1 89 ? 12.644 -7.822 -15.127 1.00 96.19 89 PRO A O 1
ATOM 707 N N . PHE A 1 90 ? 14.677 -8.247 -15.998 1.00 96.25 90 PHE A N 1
ATOM 708 C CA . PHE A 1 90 ? 14.489 -7.457 -17.219 1.00 96.25 90 PHE A CA 1
ATOM 709 C C . PHE A 1 90 ? 13.247 -7.880 -18.019 1.00 96.25 90 PHE A C 1
ATOM 711 O O . PHE A 1 90 ? 12.486 -7.038 -18.477 1.00 96.25 90 PHE A O 1
ATOM 718 N N . ASP A 1 91 ? 13.008 -9.185 -18.128 1.00 97.00 91 ASP A N 1
ATOM 719 C CA . ASP A 1 91 ? 11.863 -9.790 -18.818 1.00 97.00 91 ASP A CA 1
ATOM 720 C C . ASP A 1 91 ? 10.519 -9.590 -18.093 1.00 97.00 91 ASP A C 1
ATOM 722 O O . ASP A 1 91 ? 9.455 -9.778 -18.684 1.00 97.00 91 ASP A O 1
ATOM 726 N N . VAL A 1 92 ? 10.557 -9.193 -16.819 1.00 97.00 92 VAL A N 1
ATOM 727 C CA . VAL A 1 92 ? 9.377 -8.941 -15.981 1.00 97.00 92 VAL A CA 1
ATOM 728 C C . VAL A 1 92 ? 9.028 -7.453 -15.917 1.00 97.00 92 VAL A C 1
ATOM 730 O O . VAL A 1 92 ? 7.855 -7.111 -15.744 1.00 97.00 92 VAL A O 1
ATOM 733 N N . PHE A 1 93 ? 10.027 -6.575 -16.050 1.00 97.12 93 PHE A N 1
ATOM 734 C CA . PHE A 1 93 ? 9.913 -5.144 -15.765 1.00 97.12 93 PHE A CA 1
ATOM 735 C C . PHE A 1 93 ? 8.736 -4.476 -16.481 1.00 97.12 93 PHE A C 1
ATOM 737 O O . PHE A 1 93 ? 7.896 -3.881 -15.810 1.00 97.12 93 PHE A O 1
ATOM 744 N N . ASP A 1 94 ? 8.627 -4.616 -17.804 1.00 97.94 94 ASP A N 1
ATOM 745 C CA . ASP A 1 94 ? 7.606 -3.907 -18.589 1.00 97.94 94 ASP A CA 1
ATOM 746 C C . ASP A 1 94 ? 6.182 -4.278 -18.154 1.00 97.94 94 ASP A C 1
ATOM 748 O O . ASP A 1 94 ? 5.338 -3.407 -17.932 1.00 97.94 94 ASP A O 1
ATOM 752 N N . LYS A 1 95 ? 5.925 -5.577 -17.960 1.00 98.12 95 LYS A N 1
ATOM 753 C CA . LYS A 1 95 ? 4.613 -6.082 -17.534 1.00 98.12 95 LYS A CA 1
ATOM 754 C C . LYS A 1 95 ? 4.281 -5.663 -16.108 1.00 98.12 95 LYS A C 1
ATOM 756 O O . LYS A 1 95 ? 3.167 -5.219 -15.833 1.00 98.12 95 LYS A O 1
ATOM 761 N N . TRP A 1 96 ? 5.250 -5.773 -15.199 1.00 98.12 96 TRP A N 1
ATOM 762 C CA . TRP A 1 96 ? 5.062 -5.352 -13.814 1.00 98.12 96 TRP A CA 1
ATOM 763 C C . TRP A 1 96 ? 4.813 -3.843 -13.731 1.00 98.12 96 TRP A C 1
ATOM 765 O O . TRP A 1 96 ? 3.931 -3.408 -12.996 1.00 98.12 96 TRP A O 1
ATOM 775 N N . TYR A 1 97 ? 5.545 -3.041 -14.509 1.00 97.56 97 TYR A N 1
ATOM 776 C CA . TYR A 1 97 ? 5.424 -1.586 -14.484 1.00 97.56 97 TYR A CA 1
ATOM 777 C C . TYR A 1 97 ? 4.098 -1.107 -15.080 1.00 97.56 97 TYR A C 1
ATOM 779 O O . TYR A 1 97 ? 3.497 -0.178 -14.542 1.00 97.56 97 TYR A O 1
ATOM 787 N N . ALA A 1 98 ? 3.596 -1.774 -16.124 1.00 98.38 98 ALA A N 1
ATOM 788 C CA . ALA A 1 98 ? 2.252 -1.534 -16.646 1.00 98.38 98 ALA A CA 1
ATOM 789 C C . ALA A 1 98 ? 1.173 -1.824 -15.586 1.00 98.38 98 ALA A C 1
ATOM 791 O O . ALA A 1 98 ? 0.320 -0.972 -15.325 1.00 98.38 98 ALA A O 1
ATOM 792 N N . ALA A 1 99 ? 1.258 -2.972 -14.905 1.00 98.50 99 ALA A N 1
ATOM 793 C CA . ALA A 1 99 ? 0.341 -3.331 -13.822 1.00 98.50 99 ALA A CA 1
ATOM 794 C C . ALA A 1 99 ? 0.428 -2.357 -12.633 1.00 98.50 99 ALA A C 1
ATOM 796 O O . ALA A 1 99 ? -0.592 -1.953 -12.073 1.00 98.50 99 ALA A O 1
ATOM 797 N N . PHE A 1 100 ? 1.641 -1.934 -12.266 1.00 98.00 100 PHE A N 1
ATOM 798 C CA . PHE A 1 100 ? 1.877 -0.925 -11.234 1.00 98.00 100 PHE A CA 1
ATOM 799 C C . PHE A 1 100 ? 1.278 0.432 -11.623 1.00 98.00 100 PHE A C 1
ATOM 801 O O . PHE A 1 100 ? 0.611 1.060 -10.804 1.00 98.00 100 PHE A O 1
ATOM 808 N N . GLY A 1 101 ? 1.461 0.870 -12.871 1.00 97.75 101 GLY A N 1
ATOM 809 C CA . GLY A 1 101 ? 0.849 2.090 -13.396 1.00 97.75 101 GLY A CA 1
ATOM 810 C C . GLY A 1 101 ? -0.673 2.035 -13.299 1.00 97.75 101 GLY A C 1
ATOM 811 O O . GLY A 1 101 ? -1.288 2.941 -12.736 1.00 97.75 101 GLY A O 1
ATOM 812 N N . ARG A 1 102 ? -1.274 0.917 -13.723 1.00 98.31 102 ARG A N 1
ATOM 813 C CA . ARG A 1 102 ? -2.720 0.707 -13.607 1.00 98.31 102 ARG A CA 1
ATOM 814 C C . ARG A 1 102 ? -3.198 0.709 -12.155 1.00 98.31 102 ARG A C 1
ATOM 816 O O . ARG A 1 102 ? -4.220 1.312 -11.836 1.00 98.31 102 ARG A O 1
ATOM 823 N N . PHE A 1 103 ? -2.449 0.083 -11.251 1.00 98.31 103 PHE A N 1
ATOM 824 C CA . PHE A 1 103 ? -2.713 0.150 -9.816 1.00 98.31 103 PHE A CA 1
ATOM 825 C C . PHE A 1 103 ? -2.712 1.599 -9.300 1.00 98.31 103 PHE A C 1
ATOM 827 O O . PHE A 1 103 ? -3.644 1.993 -8.596 1.00 98.31 103 PHE A O 1
ATOM 834 N N . VAL A 1 104 ? -1.708 2.401 -9.674 1.00 97.12 104 VAL A N 1
ATOM 835 C CA . VAL A 1 104 ? -1.605 3.817 -9.284 1.00 97.12 104 VAL A CA 1
ATOM 836 C C . VAL A 1 104 ? -2.785 4.636 -9.824 1.00 97.12 104 VAL A C 1
ATOM 838 O O . VAL A 1 104 ? -3.342 5.463 -9.103 1.00 97.12 104 VAL A O 1
ATOM 841 N N . GLU A 1 105 ? -3.228 4.385 -11.054 1.00 97.81 105 GLU A N 1
ATOM 842 C CA . GLU A 1 105 ? -4.437 5.017 -11.597 1.00 97.81 105 GLU A CA 1
ATOM 843 C C . GLU A 1 105 ? -5.681 4.674 -10.768 1.00 97.81 105 GLU A C 1
ATOM 845 O O . GLU A 1 105 ? -6.454 5.560 -10.395 1.00 97.81 105 GLU A O 1
ATOM 850 N N . LEU A 1 106 ? -5.870 3.391 -10.442 1.00 97.94 106 LEU A N 1
ATOM 851 C CA . LEU A 1 106 ? -7.034 2.920 -9.694 1.00 97.94 106 LEU A CA 1
ATOM 852 C C . LEU A 1 106 ? -7.096 3.518 -8.282 1.00 97.94 106 LEU A C 1
ATOM 854 O O . LEU A 1 106 ? -8.178 3.911 -7.844 1.00 97.94 106 LEU A O 1
ATOM 858 N N . ILE A 1 107 ? -5.967 3.642 -7.571 1.00 97.06 107 ILE A N 1
ATOM 859 C CA . ILE A 1 107 ? -5.975 4.191 -6.200 1.00 97.06 107 ILE A CA 1
ATOM 860 C C . ILE A 1 107 ? -6.353 5.677 -6.132 1.00 97.06 107 ILE A C 1
ATOM 862 O O . ILE A 1 107 ? -6.784 6.131 -5.068 1.00 97.06 107 ILE A O 1
ATOM 866 N N . HIS A 1 108 ? -6.211 6.404 -7.244 1.00 94.88 108 HIS A N 1
ATOM 867 C CA . HIS A 1 108 ? -6.568 7.818 -7.390 1.00 94.88 108 HIS A CA 1
ATOM 868 C C . HIS A 1 108 ? -7.883 8.040 -8.153 1.00 94.88 108 HIS A C 1
ATOM 870 O O . HIS A 1 108 ? -8.348 9.174 -8.277 1.00 94.88 108 HIS A O 1
ATOM 876 N N . CYS A 1 109 ? -8.513 6.978 -8.658 1.00 94.56 109 CYS A N 1
ATOM 877 C CA . CYS A 1 109 ? -9.795 7.071 -9.344 1.00 94.56 109 CYS A CA 1
ATOM 878 C C . CYS A 1 109 ? -10.917 7.468 -8.368 1.00 94.56 109 CYS A C 1
ATOM 880 O O . CYS A 1 109 ? -10.974 6.992 -7.231 1.00 94.56 109 CYS A O 1
ATOM 882 N N . ALA A 1 110 ? -11.868 8.284 -8.838 1.00 93.69 110 ALA A N 1
ATOM 883 C CA . ALA A 1 110 ? -13.031 8.725 -8.061 1.00 93.69 110 ALA A CA 1
ATOM 884 C C . ALA A 1 110 ? -13.905 7.56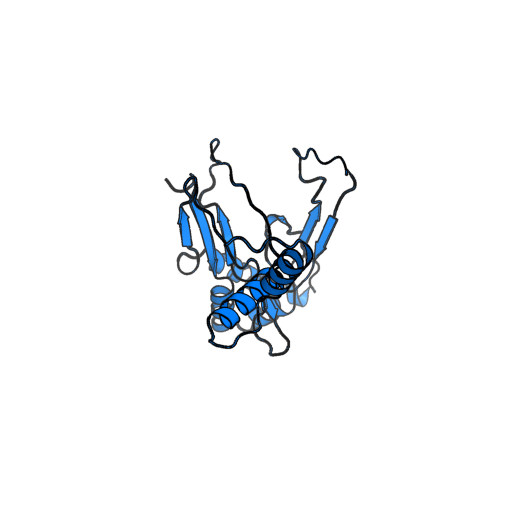3 -7.552 1.00 93.69 110 ALA A C 1
ATOM 886 O O . ALA A 1 110 ? -14.617 7.706 -6.557 1.00 93.69 110 ALA A O 1
ATOM 887 N N . GLU A 1 111 ? -13.844 6.400 -8.203 1.00 95.69 111 GLU A N 1
ATOM 888 C CA . GLU A 1 111 ? -14.535 5.196 -7.747 1.00 95.69 111 GLU A CA 1
ATOM 889 C C . GLU A 1 111 ? -14.002 4.698 -6.398 1.00 95.69 111 GLU A C 1
ATOM 891 O O . GLU A 1 111 ? -14.803 4.339 -5.531 1.00 95.69 111 GLU A O 1
ATOM 896 N N . PHE A 1 112 ? -12.688 4.766 -6.164 1.00 95.81 112 PHE A N 1
ATOM 897 C CA . PHE A 1 112 ? -12.041 4.187 -4.981 1.00 95.81 112 PHE A CA 1
ATOM 898 C C . PHE A 1 112 ? -11.573 5.227 -3.961 1.00 95.81 112 PHE A C 1
ATOM 900 O O . PHE A 1 112 ? -11.633 4.966 -2.756 1.00 95.81 112 PHE A O 1
ATOM 907 N N . GLU A 1 113 ? -11.134 6.402 -4.411 1.00 95.44 113 GLU A N 1
ATOM 908 C CA . GLU A 1 113 ? -10.651 7.457 -3.527 1.00 95.44 113 GLU A CA 1
ATOM 909 C C . GLU A 1 113 ? -11.825 8.208 -2.881 1.00 95.44 113 GLU A C 1
ATOM 911 O O . GLU A 1 113 ? -12.813 8.587 -3.520 1.00 95.44 113 GLU A O 1
ATOM 916 N N . ARG A 1 114 ? -11.742 8.432 -1.569 1.00 94.81 114 ARG A N 1
ATOM 917 C CA . ARG A 1 114 ? -12.724 9.199 -0.799 1.00 94.81 114 ARG A CA 1
ATOM 918 C C . ARG A 1 114 ? -12.055 10.370 -0.109 1.00 94.81 114 ARG A C 1
ATOM 920 O O . ARG A 1 114 ? -11.099 10.204 0.645 1.00 94.81 114 ARG A O 1
ATOM 927 N N . LYS A 1 115 ? -12.612 11.563 -0.316 1.00 93.44 115 LYS A N 1
ATOM 928 C CA . LYS A 1 115 ? -12.220 12.777 0.402 1.00 93.44 115 LYS A CA 1
ATOM 929 C C . LYS A 1 115 ? -12.845 12.774 1.795 1.00 93.44 115 LYS A C 1
ATOM 931 O O . LYS A 1 115 ? -14.062 12.685 1.936 1.00 93.44 115 LYS A O 1
ATOM 936 N N . VAL A 1 116 ? -12.010 12.899 2.821 1.00 92.19 116 VAL A N 1
ATOM 937 C CA . VAL A 1 116 ? -12.418 12.912 4.228 1.00 92.19 116 VAL A CA 1
ATOM 938 C C . VAL A 1 116 ? -11.980 14.230 4.867 1.00 92.19 116 VAL A C 1
ATOM 940 O O . VAL A 1 116 ? -10.789 14.411 5.144 1.00 92.19 116 VAL A O 1
ATOM 943 N N . PRO A 1 117 ? -12.907 15.176 5.095 1.00 88.88 117 PRO A N 1
ATOM 944 C CA . PRO A 1 117 ? -12.583 16.430 5.761 1.00 88.88 117 PRO A CA 1
ATOM 945 C C . PRO A 1 117 ? -12.255 16.185 7.239 1.00 88.88 117 PRO A C 1
ATOM 947 O O . PRO A 1 117 ? -12.958 15.452 7.936 1.00 88.88 117 PRO A O 1
ATOM 950 N N . MET A 1 118 ? -11.202 16.835 7.730 1.00 87.00 118 MET A N 1
ATOM 951 C CA . MET A 1 118 ? -10.805 16.817 9.136 1.00 87.00 118 MET A CA 1
ATOM 952 C C . MET A 1 118 ? -11.054 18.173 9.779 1.00 87.00 118 MET A C 1
ATOM 954 O O . MET A 1 118 ? -10.753 19.220 9.211 1.00 87.00 118 MET A O 1
ATOM 958 N N . GLN A 1 119 ? -11.564 18.132 11.004 1.00 86.06 119 GLN A N 1
ATOM 959 C CA . GLN A 1 119 ? -11.770 19.296 11.856 1.00 86.06 119 GLN A CA 1
ATOM 960 C C . GLN A 1 119 ? -11.054 19.071 13.187 1.00 86.06 119 GLN A C 1
ATOM 962 O O . GLN A 1 119 ? -10.766 17.931 13.564 1.00 86.06 119 GLN A O 1
ATOM 967 N N . ARG A 1 120 ? -10.781 20.157 13.914 1.00 88.25 120 ARG A N 1
ATOM 968 C CA . ARG A 1 120 ? -10.195 20.089 15.257 1.00 88.25 120 ARG A CA 1
ATOM 969 C C . ARG A 1 120 ? -11.031 19.169 16.159 1.00 88.25 120 ARG A C 1
ATOM 971 O O . ARG A 1 120 ? -12.255 19.240 16.146 1.00 88.25 120 ARG A O 1
ATOM 978 N N . GLY A 1 121 ? -10.365 18.305 16.924 1.00 90.12 121 GLY A N 1
ATOM 979 C CA . GLY A 1 121 ? -11.013 17.346 17.828 1.00 90.12 121 GLY A CA 1
ATOM 980 C C . GLY A 1 121 ? -11.500 16.053 17.163 1.00 90.12 121 GLY A C 1
ATOM 981 O O . GLY A 1 121 ? -11.897 15.130 17.867 1.00 90.12 121 GLY A O 1
ATOM 982 N N . ARG A 1 122 ? -11.437 15.938 15.829 1.00 90.00 122 ARG A N 1
ATOM 983 C CA . ARG A 1 122 ? -11.682 14.668 15.135 1.00 90.00 122 ARG A CA 1
ATOM 984 C C . ARG A 1 122 ? -10.391 13.877 14.986 1.00 90.00 122 ARG A C 1
ATOM 986 O O . ARG A 1 122 ? -9.338 14.445 14.704 1.00 90.00 122 ARG A O 1
ATOM 993 N N . PHE A 1 123 ? -10.496 12.559 15.107 1.00 92.12 123 PHE A N 1
ATOM 994 C CA . PHE A 1 123 ? -9.415 11.629 14.806 1.00 92.12 123 PHE A CA 1
ATOM 995 C C . PHE A 1 123 ? -9.862 10.630 13.740 1.00 92.12 123 PHE A C 1
ATOM 997 O O . PHE A 1 123 ? -11.055 10.398 13.541 1.00 92.12 123 PHE A O 1
ATOM 1004 N N . LEU A 1 124 ? -8.885 10.049 13.052 1.00 92.44 124 LEU A N 1
ATOM 1005 C CA . LEU A 1 124 ? -9.090 8.994 12.074 1.00 92.44 124 LEU A CA 1
ATOM 1006 C C . LEU A 1 124 ? -8.282 7.777 12.511 1.00 92.44 124 LEU A C 1
ATOM 1008 O O . LEU A 1 124 ? -7.076 7.878 12.726 1.00 92.44 124 LEU A O 1
ATOM 1012 N N . LEU A 1 125 ? -8.952 6.635 12.623 1.00 93.12 125 LEU A N 1
ATOM 1013 C CA . LEU A 1 125 ? -8.318 5.340 12.823 1.00 93.12 125 LEU A CA 1
ATOM 1014 C C . LEU A 1 125 ? -8.498 4.524 11.547 1.00 93.12 125 LEU A C 1
ATOM 1016 O O . LEU A 1 125 ? -9.609 4.413 11.033 1.00 93.12 125 LEU A O 1
ATOM 1020 N N . MET A 1 126 ? -7.414 3.946 11.038 1.00 94.50 126 MET A N 1
ATOM 1021 C CA . MET A 1 126 ? -7.450 3.141 9.822 1.00 94.50 126 MET A CA 1
ATOM 1022 C C . MET A 1 126 ? -6.602 1.884 9.965 1.00 94.50 126 MET A C 1
ATOM 1024 O O . MET A 1 126 ? -5.586 1.867 10.660 1.00 94.50 126 MET A O 1
ATOM 1028 N N . ASN A 1 127 ? -7.004 0.831 9.258 1.00 95.75 127 ASN A N 1
ATOM 1029 C CA . ASN A 1 127 ? -6.154 -0.332 9.070 1.00 95.75 127 ASN A CA 1
ATOM 1030 C C . ASN A 1 127 ? -5.108 -0.013 7.991 1.00 95.75 127 ASN A C 1
ATOM 1032 O O . ASN A 1 127 ? -5.398 -0.135 6.801 1.00 95.75 127 ASN A O 1
ATOM 1036 N N . ASN A 1 128 ? -3.897 0.361 8.409 1.00 95.94 128 ASN A N 1
ATOM 1037 C CA . ASN A 1 128 ? -2.792 0.739 7.516 1.00 95.94 128 ASN A CA 1
ATOM 1038 C C . ASN A 1 128 ? -2.292 -0.407 6.607 1.00 95.94 128 ASN A C 1
ATOM 1040 O O . ASN A 1 128 ? -1.426 -0.193 5.770 1.00 95.94 128 ASN A O 1
ATOM 1044 N N . TRP A 1 129 ? -2.791 -1.640 6.771 1.00 96.25 129 TRP A N 1
ATOM 1045 C CA . TRP A 1 129 ? -2.506 -2.746 5.845 1.00 96.25 129 TRP A CA 1
ATOM 1046 C C . TRP A 1 129 ? -3.506 -2.839 4.691 1.00 96.25 129 TRP A C 1
ATOM 1048 O O . TRP A 1 129 ? -3.284 -3.613 3.766 1.00 96.25 129 TRP A O 1
ATOM 1058 N N . ARG A 1 130 ? -4.612 -2.094 4.752 1.00 97.19 130 ARG A N 1
ATOM 1059 C CA . ARG A 1 130 ? -5.682 -2.106 3.745 1.00 97.19 130 ARG A CA 1
ATOM 1060 C C . ARG A 1 130 ? -5.926 -0.729 3.147 1.00 97.19 130 ARG A C 1
ATOM 1062 O O . ARG A 1 130 ? -6.145 -0.619 1.948 1.00 97.19 130 ARG A O 1
ATOM 1069 N N . VAL A 1 131 ? -5.943 0.298 3.989 1.00 97.81 131 VAL A N 1
ATOM 1070 C CA . VAL A 1 131 ? -6.315 1.654 3.591 1.00 97.81 131 VAL A CA 1
ATOM 1071 C C . VAL A 1 131 ? -5.064 2.433 3.215 1.00 97.81 131 VAL A C 1
ATOM 1073 O O . VAL A 1 131 ? -4.179 2.626 4.049 1.00 97.81 131 VAL A O 1
ATOM 1076 N N . LEU A 1 132 ? -5.024 2.906 1.972 1.00 97.56 132 LEU A N 1
ATOM 1077 C CA . LEU A 1 132 ? -4.092 3.944 1.551 1.00 97.56 132 LEU A CA 1
ATOM 1078 C C . LEU A 1 132 ? -4.651 5.302 1.953 1.00 97.56 132 LEU A C 1
ATOM 1080 O O . LEU A 1 132 ? -5.869 5.497 1.984 1.00 97.56 132 LEU A O 1
ATOM 1084 N N . HIS A 1 133 ? -3.765 6.237 2.266 1.00 94.75 133 HIS A N 1
ATOM 1085 C CA . HIS A 1 133 ? -4.160 7.571 2.680 1.00 94.75 133 HIS A CA 1
ATOM 1086 C C . HIS A 1 133 ? -3.235 8.631 2.099 1.00 94.75 133 HIS A C 1
ATOM 1088 O O . HIS A 1 133 ? -2.041 8.412 1.911 1.00 94.75 133 HIS A O 1
ATOM 1094 N N . GLY A 1 134 ? -3.807 9.801 1.852 1.00 91.31 134 GLY A N 1
ATOM 1095 C CA . GLY A 1 134 ? -3.099 10.950 1.321 1.00 91.31 134 GLY A CA 1
ATOM 1096 C C . GLY A 1 134 ? -3.730 12.257 1.776 1.00 91.31 134 GLY A C 1
ATOM 1097 O O . GLY A 1 134 ? -4.601 12.307 2.653 1.00 91.31 134 GLY A O 1
ATOM 1098 N N . ARG A 1 135 ? -3.274 13.348 1.168 1.00 88.00 135 ARG A N 1
ATOM 1099 C CA . ARG A 1 135 ? -3.826 14.685 1.374 1.00 88.00 135 ARG A CA 1
ATOM 1100 C C . ARG A 1 135 ? -4.501 15.132 0.087 1.00 88.00 135 ARG A C 1
ATOM 1102 O O . ARG A 1 135 ? -3.871 15.119 -0.964 1.00 88.00 135 ARG A O 1
ATOM 1109 N N . ALA A 1 136 ? -5.754 15.570 0.182 1.00 83.69 136 ALA A N 1
ATOM 1110 C CA . ALA A 1 136 ? -6.431 16.157 -0.966 1.00 83.69 136 ALA A CA 1
ATOM 1111 C C . ALA A 1 136 ? -5.842 17.547 -1.244 1.00 83.69 136 ALA A C 1
ATOM 1113 O O . ALA A 1 136 ? -5.758 18.366 -0.327 1.00 83.69 136 ALA A O 1
ATOM 1114 N N . GLY A 1 137 ? -5.494 17.817 -2.503 1.00 73.75 137 GLY A N 1
ATOM 1115 C CA . GLY A 1 137 ? -4.966 19.105 -2.959 1.00 73.75 137 GLY A CA 1
ATOM 1116 C C . GLY A 1 137 ? -3.462 19.304 -2.715 1.00 73.75 137 GLY A C 1
ATOM 1117 O O . GLY A 1 137 ? -2.876 18.782 -1.766 1.00 73.75 137 GLY A O 1
ATOM 1118 N N . GLY A 1 138 ? -2.829 20.089 -3.593 1.00 61.09 138 GLY A N 1
ATOM 1119 C CA . GLY A 1 138 ? -1.379 20.336 -3.581 1.00 61.09 138 GLY A CA 1
ATOM 1120 C C . GLY A 1 138 ? -0.915 21.473 -2.662 1.00 61.09 138 GLY A C 1
ATOM 1121 O O . GLY A 1 138 ? 0.253 21.517 -2.287 1.00 61.09 138 GLY A O 1
ATOM 1122 N N . ALA A 1 139 ? -1.809 22.379 -2.253 1.00 65.31 139 ALA A N 1
ATOM 1123 C CA . ALA A 1 139 ? -1.437 23.530 -1.432 1.00 65.31 139 ALA A CA 1
ATOM 1124 C C . ALA A 1 139 ? -1.172 23.125 0.029 1.00 65.31 139 ALA A C 1
ATOM 1126 O O . ALA A 1 139 ? -1.996 22.468 0.669 1.00 65.31 139 ALA A O 1
ATOM 1127 N N . ALA A 1 140 ? -0.028 23.541 0.576 1.00 64.25 140 ALA A N 1
ATOM 1128 C CA . ALA A 1 140 ? 0.239 23.423 2.004 1.00 64.25 140 ALA A CA 1
ATOM 1129 C C . ALA A 1 140 ? -0.708 24.342 2.799 1.00 64.25 140 ALA A C 1
ATOM 1131 O O . ALA A 1 140 ? -0.917 25.498 2.434 1.00 64.25 140 ALA A O 1
ATOM 1132 N N . SER A 1 141 ? -1.278 23.827 3.890 1.00 66.44 141 SER A N 1
ATOM 11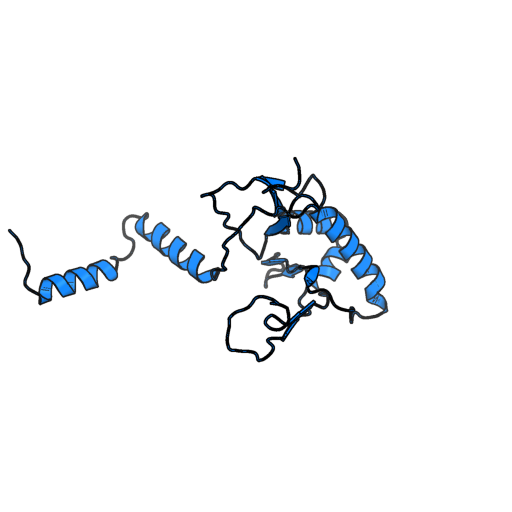33 C CA . SER A 1 141 ? -2.057 24.624 4.846 1.00 66.44 141 SER A CA 1
ATOM 1134 C C . SER A 1 141 ? -1.111 25.039 5.967 1.00 66.44 141 SER A C 1
ATOM 1136 O O . SER A 1 141 ? -0.627 24.173 6.695 1.00 66.44 141 SER A O 1
ATOM 1138 N N . SER A 1 142 ? -0.818 26.334 6.087 1.00 70.19 142 SER A N 1
ATOM 1139 C CA . SER A 1 142 ? 0.097 26.878 7.104 1.00 70.19 142 SER A CA 1
ATOM 1140 C C . SER A 1 142 ? -0.443 26.772 8.537 1.00 70.19 142 SER A C 1
ATOM 1142 O O . SER A 1 142 ? 0.305 26.926 9.494 1.00 70.19 142 SER A O 1
ATOM 1144 N N . ASP A 1 143 ? -1.732 26.479 8.688 1.00 77.38 143 ASP A N 1
ATOM 1145 C CA . ASP A 1 143 ? -2.498 26.438 9.935 1.00 77.38 143 ASP A CA 1
ATOM 1146 C C . ASP A 1 143 ? -2.951 25.020 10.335 1.00 77.38 143 ASP A C 1
ATOM 1148 O O . ASP A 1 143 ? -3.805 24.851 11.208 1.00 77.38 143 ASP A O 1
ATOM 1152 N N . ARG A 1 144 ? -2.403 23.973 9.703 1.00 79.38 144 ARG A N 1
ATOM 1153 C CA . ARG A 1 144 ? -2.812 22.584 9.946 1.00 79.38 144 ARG A CA 1
ATOM 1154 C C . ARG A 1 144 ? -1.762 21.808 10.733 1.00 79.38 144 ARG A C 1
ATOM 1156 O O . ARG A 1 144 ? -0.715 21.460 10.198 1.00 79.38 144 ARG A O 1
ATOM 1163 N N . MET A 1 145 ? -2.123 21.407 11.949 1.00 83.81 145 MET A N 1
ATOM 1164 C CA . MET A 1 145 ? -1.372 20.443 12.755 1.00 83.81 145 MET A CA 1
ATOM 1165 C C . MET A 1 145 ? -2.159 19.135 12.882 1.00 83.81 145 MET A C 1
ATOM 1167 O O . MET A 1 145 ? -3.335 19.141 13.247 1.00 83.81 145 MET A O 1
ATOM 1171 N N . LEU A 1 146 ? -1.510 18.011 12.576 1.00 85.81 146 LEU A N 1
ATOM 1172 C CA . LEU A 1 146 ? -2.009 16.671 12.876 1.00 85.81 146 LEU A CA 1
ATOM 1173 C C . LEU A 1 146 ? -1.044 16.015 13.856 1.00 85.81 146 LEU A C 1
ATOM 1175 O O . LEU A 1 146 ? 0.161 16.025 13.627 1.00 85.81 146 LEU A O 1
ATOM 1179 N N . VAL A 1 147 ? -1.584 15.413 14.908 1.00 88.19 147 VAL A N 1
ATOM 1180 C CA . VAL A 1 147 ? -0.829 14.534 15.801 1.00 88.19 147 VAL A CA 1
ATOM 1181 C C . VAL A 1 147 ? -1.294 13.116 15.513 1.00 88.19 147 VAL A C 1
ATOM 1183 O O . VAL A 1 147 ? -2.495 12.845 15.506 1.00 88.19 147 VAL A O 1
ATOM 1186 N N . GLY A 1 148 ? -0.351 12.232 15.209 1.00 90.00 148 GLY A N 1
ATOM 1187 C CA . GLY A 1 148 ? -0.632 10.862 14.803 1.00 90.00 148 GLY A CA 1
ATOM 1188 C C . GLY A 1 148 ? 0.326 9.876 15.452 1.00 90.00 148 GLY A C 1
ATOM 1189 O O . GLY A 1 148 ? 1.403 10.242 15.915 1.00 90.00 148 GLY A O 1
ATOM 1190 N N . GLY A 1 149 ? -0.085 8.614 15.467 1.00 90.19 149 GLY A N 1
ATOM 1191 C CA . GLY A 1 149 ? 0.704 7.502 15.971 1.00 90.19 149 GLY A CA 1
ATOM 1192 C C . GLY A 1 149 ? 0.196 6.183 15.403 1.00 90.19 149 GLY A C 1
ATOM 1193 O O . GLY A 1 149 ? -0.873 6.120 14.794 1.00 90.19 149 GLY A O 1
ATOM 1194 N N . THR A 1 150 ? 0.975 5.126 15.599 1.00 91.81 150 THR A N 1
ATOM 1195 C CA . THR A 1 150 ? 0.638 3.769 15.161 1.00 91.81 150 THR A CA 1
ATOM 1196 C C . THR A 1 150 ? 0.424 2.867 16.365 1.00 91.81 150 THR A C 1
ATOM 1198 O O . THR A 1 150 ? 1.183 2.929 17.328 1.00 91.81 150 THR A O 1
ATOM 1201 N N . ILE A 1 151 ? -0.572 1.989 16.281 1.00 93.25 151 ILE A N 1
ATOM 1202 C CA . ILE A 1 151 ? -0.833 0.936 17.267 1.00 93.25 151 ILE A CA 1
ATOM 1203 C C . ILE A 1 151 ? -0.680 -0.406 16.551 1.00 93.25 151 ILE A C 1
ATOM 1205 O O . ILE A 1 151 ? -1.072 -0.537 15.388 1.00 93.25 151 ILE A O 1
ATOM 1209 N N . THR A 1 152 ? -0.111 -1.405 17.227 1.00 94.50 152 THR A N 1
ATOM 1210 C CA . THR A 1 152 ? -0.038 -2.760 16.675 1.00 94.50 152 THR A CA 1
ATOM 1211 C C . THR A 1 152 ? -1.442 -3.336 16.511 1.00 94.50 152 THR A C 1
ATOM 1213 O O . THR A 1 152 ? -2.334 -3.163 17.347 1.00 94.50 152 THR A O 1
ATOM 1216 N N . ARG A 1 153 ? -1.662 -4.041 15.405 1.00 92.88 153 ARG A N 1
ATOM 1217 C CA . ARG A 1 153 ? -2.970 -4.617 15.078 1.00 92.88 153 ARG A CA 1
ATOM 1218 C C . ARG A 1 153 ? -3.399 -5.653 16.123 1.00 92.88 153 ARG A C 1
ATOM 1220 O O . ARG A 1 153 ? -4.576 -5.774 16.451 1.00 92.88 153 ARG A O 1
ATOM 1227 N N . GLU A 1 154 ? -2.426 -6.352 16.687 1.00 93.94 154 GLU A N 1
ATOM 1228 C CA . GLU A 1 154 ? -2.574 -7.360 17.728 1.00 93.94 154 GLU A CA 1
ATOM 1229 C C . GLU A 1 154 ? -3.142 -6.752 19.016 1.00 93.94 154 GLU A C 1
ATOM 1231 O O . GLU A 1 154 ? -4.001 -7.373 19.643 1.00 93.94 154 GLU A O 1
ATOM 1236 N N . ALA A 1 155 ? -2.750 -5.520 19.369 1.00 94.38 155 ALA A N 1
ATOM 1237 C CA . ALA A 1 155 ? -3.314 -4.808 20.514 1.00 94.38 155 ALA A CA 1
ATOM 1238 C C . ALA A 1 155 ? -4.806 -4.496 20.304 1.00 94.38 155 ALA A C 1
ATOM 1240 O O . ALA A 1 155 ? -5.618 -4.747 21.198 1.00 94.38 155 ALA A O 1
ATOM 1241 N N . ILE A 1 156 ? -5.187 -4.047 19.100 1.00 93.75 156 ILE A N 1
ATOM 1242 C CA . ILE A 1 156 ? -6.595 -3.811 18.739 1.00 93.75 156 ILE A CA 1
ATOM 1243 C C . ILE A 1 156 ? -7.401 -5.113 18.813 1.00 93.75 156 ILE A C 1
ATOM 1245 O O . ILE A 1 156 ? -8.467 -5.147 19.426 1.00 93.75 156 ILE A O 1
ATOM 1249 N N . TYR A 1 157 ? -6.891 -6.206 18.240 1.00 93.81 157 TYR A N 1
ATOM 1250 C CA . TYR A 1 157 ? -7.578 -7.499 18.282 1.00 93.81 157 TYR A CA 1
ATOM 1251 C C . TYR A 1 157 ? -7.679 -8.082 19.691 1.00 93.81 157 TYR A C 1
ATOM 1253 O O . TYR A 1 157 ? -8.692 -8.699 20.018 1.00 93.81 157 TYR A O 1
ATOM 1261 N N . SER A 1 158 ? -6.658 -7.892 20.527 1.00 95.19 158 SER A N 1
ATOM 1262 C CA . SER A 1 158 ? -6.684 -8.316 21.926 1.00 95.19 158 SER A CA 1
ATOM 1263 C C . SER A 1 158 ? -7.811 -7.618 22.690 1.00 95.19 158 SER A C 1
ATOM 1265 O O . SER A 1 158 ? -8.680 -8.285 23.254 1.00 95.19 158 SER A O 1
ATOM 1267 N N . GLN A 1 159 ? -7.875 -6.285 22.604 1.00 94.19 159 GLN A N 1
ATOM 1268 C CA . GLN A 1 159 ? -8.922 -5.500 23.261 1.00 94.19 159 GLN A CA 1
ATOM 1269 C C . GLN A 1 159 ? -10.316 -5.810 22.708 1.00 94.19 159 GLN A C 1
ATOM 1271 O O . GLN A 1 159 ? -11.255 -5.991 23.480 1.00 94.19 159 GLN A O 1
ATOM 1276 N N . ALA A 1 160 ? -10.459 -5.962 21.389 1.00 93.00 160 ALA A N 1
ATOM 1277 C CA . ALA A 1 160 ? -11.732 -6.345 20.784 1.00 93.00 160 ALA A CA 1
ATOM 1278 C C . ALA A 1 160 ? -12.220 -7.712 21.292 1.00 93.00 160 ALA A C 1
ATOM 1280 O O . ALA A 1 160 ? -13.392 -7.858 21.636 1.00 93.00 160 ALA A O 1
ATOM 1281 N N . ARG A 1 161 ? -11.330 -8.712 21.391 1.00 93.25 161 ARG A N 1
ATOM 1282 C CA . ARG A 1 161 ? -11.677 -10.032 21.942 1.00 93.25 161 ARG A CA 1
ATOM 1283 C C . ARG A 1 161 ? -12.095 -9.953 23.405 1.00 93.25 161 ARG A C 1
ATOM 1285 O O . ARG A 1 161 ? -13.065 -10.616 23.760 1.00 93.25 161 ARG A O 1
ATOM 1292 N N . ARG A 1 162 ? -11.396 -9.163 24.227 1.00 93.56 162 ARG A N 1
ATOM 1293 C CA . ARG A 1 162 ? -11.761 -8.939 25.633 1.00 93.56 162 ARG A CA 1
ATOM 1294 C C . ARG A 1 162 ? -13.180 -8.369 25.742 1.00 93.56 162 ARG A C 1
ATOM 1296 O O . ARG A 1 162 ? -14.045 -9.015 26.323 1.00 93.56 162 ARG A O 1
ATOM 1303 N N . LEU A 1 163 ? -13.454 -7.255 25.059 1.00 91.50 163 LEU A N 1
ATOM 1304 C CA . LEU A 1 163 ? -14.764 -6.587 25.079 1.00 91.50 163 LEU A CA 1
ATOM 1305 C C . LEU A 1 163 ? -15.903 -7.473 24.543 1.00 91.50 163 LEU A C 1
ATOM 1307 O O . LEU A 1 163 ? -17.016 -7.457 25.064 1.00 91.50 163 LEU A O 1
ATOM 1311 N N . LEU A 1 164 ? -15.649 -8.261 23.492 1.00 90.75 164 LEU A N 1
ATOM 1312 C CA . LEU A 1 164 ? -16.642 -9.197 22.950 1.00 90.75 164 LEU A CA 1
ATOM 1313 C C . LEU A 1 164 ? -16.948 -10.349 23.913 1.00 90.75 164 LEU A C 1
ATOM 1315 O O . LEU A 1 164 ? -18.068 -10.857 23.905 1.00 90.75 164 LEU A O 1
ATOM 1319 N N . ARG A 1 165 ? -15.966 -10.775 24.715 1.00 85.94 165 ARG A N 1
ATOM 1320 C CA . ARG A 1 165 ? -16.150 -11.807 25.741 1.00 85.94 165 ARG A CA 1
ATOM 1321 C C . ARG A 1 165 ? -16.905 -11.266 26.948 1.00 85.94 165 ARG A C 1
ATOM 1323 O O . ARG A 1 165 ? -17.819 -11.941 27.385 1.00 85.94 165 ARG A O 1
ATOM 1330 N N . GLU A 1 166 ? -16.602 -10.056 27.409 1.00 85.38 166 GLU A N 1
ATOM 1331 C CA . GLU A 1 166 ? -17.340 -9.389 28.499 1.00 85.38 166 GLU A CA 1
ATOM 1332 C C . GLU A 1 166 ? -18.823 -9.206 28.169 1.00 85.38 166 GLU A C 1
ATOM 1334 O O . GLU A 1 166 ? -19.691 -9.390 29.016 1.00 85.38 166 GLU A O 1
ATOM 1339 N N . ARG A 1 167 ? -19.135 -8.895 26.906 1.00 81.19 167 ARG A N 1
ATOM 1340 C CA . ARG A 1 167 ? -20.525 -8.779 26.439 1.00 81.19 167 ARG A CA 1
ATOM 1341 C C . ARG A 1 167 ? -21.262 -10.114 26.333 1.00 81.19 167 ARG A C 1
ATOM 1343 O O . ARG A 1 167 ? -22.487 -10.113 26.243 1.00 81.19 167 ARG A O 1
ATOM 1350 N N . ARG A 1 168 ? -20.555 -11.247 26.298 1.00 80.12 168 ARG A N 1
ATOM 1351 C CA . ARG A 1 168 ? -21.173 -12.576 26.348 1.00 80.12 168 ARG A CA 1
ATOM 1352 C C . ARG A 1 168 ? -21.299 -12.961 27.820 1.00 80.12 168 ARG A C 1
ATOM 1354 O O . ARG A 1 168 ? -20.288 -13.149 28.486 1.00 80.12 168 ARG A O 1
ATOM 1361 N N . ALA A 1 169 ? -22.528 -13.074 28.322 1.00 53.34 169 ALA A N 1
ATOM 1362 C CA . ALA A 1 169 ? -22.784 -13.530 29.688 1.00 53.34 169 ALA A CA 1
ATOM 1363 C C . ALA A 1 169 ? -21.998 -14.832 29.963 1.00 53.34 169 ALA A C 1
ATOM 1365 O O . ALA A 1 169 ? -22.219 -15.836 29.286 1.00 53.34 169 ALA A O 1
ATOM 1366 N N . GLY A 1 170 ? -21.040 -14.779 30.898 1.00 60.31 170 GLY A N 1
ATOM 1367 C CA . GLY A 1 170 ? -20.146 -15.894 31.244 1.00 60.31 170 GLY A CA 1
ATOM 1368 C C . GLY A 1 170 ? -18.690 -15.792 30.754 1.00 60.31 170 GLY A C 1
ATOM 1369 O O . GLY A 1 170 ? -17.948 -16.763 30.889 1.00 60.31 170 GLY A O 1
ATOM 1370 N N . GLY A 1 171 ? -18.249 -14.666 30.180 1.00 52.53 171 GLY A N 1
ATOM 1371 C CA . GLY A 1 171 ? -16.824 -14.416 29.920 1.00 52.53 171 GLY A CA 1
ATOM 1372 C C . GLY A 1 171 ? -16.018 -14.252 31.216 1.00 52.53 171 GLY A C 1
ATOM 1373 O O . GLY A 1 171 ? -16.533 -13.668 32.162 1.00 52.53 171 GLY A O 1
ATOM 1374 N N . PHE A 1 172 ? -14.788 -14.794 31.246 1.00 52.22 172 PHE A N 1
ATOM 1375 C CA . PHE A 1 172 ? -13.852 -14.799 32.387 1.00 52.22 172 PHE A CA 1
ATOM 1376 C C . PHE A 1 172 ? -13.969 -13.564 33.289 1.00 52.22 172 PHE A C 1
ATOM 1378 O O . PHE A 1 172 ? -13.975 -12.442 32.780 1.00 52.22 172 PHE A O 1
ATOM 1385 N N . ALA A 1 173 ? -14.003 -13.803 34.606 1.00 54.16 173 ALA A N 1
ATOM 1386 C CA . ALA A 1 173 ? -13.856 -12.761 35.611 1.00 54.16 173 ALA A CA 1
ATOM 1387 C C . ALA A 1 173 ? -12.656 -11.886 35.242 1.00 54.16 173 ALA A C 1
ATOM 1389 O O . ALA A 1 173 ? -11.575 -12.380 34.913 1.00 54.16 173 ALA A O 1
ATOM 1390 N N . ASP A 1 174 ? -12.900 -10.585 35.212 1.00 53.53 174 ASP A N 1
ATOM 1391 C CA . ASP A 1 174 ? -11.885 -9.578 34.994 1.00 53.53 174 ASP A CA 1
ATOM 1392 C C . ASP A 1 174 ? -10.781 -9.772 36.043 1.00 53.53 174 ASP A C 1
ATOM 1394 O O . ASP A 1 174 ? -11.005 -9.563 37.233 1.00 53.53 174 ASP A O 1
ATOM 1398 N N . VAL A 1 175 ? -9.595 -10.218 35.622 1.00 54.53 175 VAL A N 1
ATOM 1399 C CA . VAL A 1 175 ? -8.470 -10.458 36.543 1.00 54.53 175 VAL A CA 1
ATOM 1400 C C . VAL A 1 175 ? -8.057 -9.150 37.231 1.00 54.53 175 VAL A C 1
ATOM 1402 O O . VAL A 1 175 ? -7.563 -9.182 38.353 1.00 54.53 175 VAL A O 1
ATOM 1405 N N . SER A 1 176 ? -8.351 -7.988 36.626 1.00 53.78 176 SER A N 1
ATOM 1406 C CA . SER A 1 176 ? -8.145 -6.697 37.288 1.00 53.78 176 SER A CA 1
ATOM 1407 C C . SER A 1 176 ? -9.133 -6.453 38.434 1.00 53.78 176 SER A C 1
ATOM 1409 O O . SER A 1 176 ? -8.753 -5.850 39.435 1.00 53.78 176 SER A O 1
ATOM 1411 N N . GLN A 1 177 ? -10.351 -7.010 38.362 1.00 50.28 177 GLN A N 1
ATOM 1412 C CA . GLN A 1 177 ? -11.263 -7.033 39.507 1.00 50.28 177 GLN A CA 1
ATOM 1413 C C . GLN A 1 177 ? -10.788 -8.013 40.574 1.00 50.28 177 GLN A C 1
ATOM 1415 O O . GLN A 1 177 ? -10.926 -7.702 41.748 1.00 50.28 177 GLN A O 1
ATOM 1420 N N . GLU A 1 178 ? -10.212 -9.167 40.218 1.00 50.75 178 GLU A N 1
ATOM 1421 C CA . GLU A 1 178 ? -9.649 -10.088 41.218 1.00 50.75 178 GLU A CA 1
ATOM 1422 C C . GLU A 1 178 ? -8.429 -9.493 41.933 1.00 50.75 178 GLU A C 1
ATOM 1424 O O . GLU A 1 178 ? -8.326 -9.640 43.150 1.00 50.75 178 GLU A O 1
ATOM 1429 N N . GLU A 1 179 ? -7.554 -8.760 41.236 1.00 52.34 179 GLU A N 1
ATOM 1430 C CA . GLU A 1 179 ? -6.445 -8.034 41.866 1.00 52.34 179 GLU A CA 1
ATOM 1431 C C . GLU A 1 179 ? -6.947 -6.873 42.741 1.00 52.34 179 GLU A C 1
ATOM 1433 O O . GLU A 1 179 ? -6.548 -6.807 43.904 1.00 52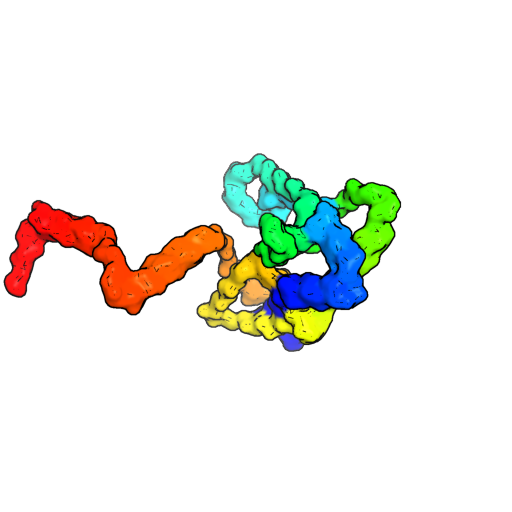.34 179 GLU A O 1
ATOM 1438 N N . GLU A 1 180 ? -7.884 -6.031 42.276 1.00 49.53 180 GLU A N 1
ATOM 1439 C CA . GLU A 1 180 ? -8.500 -4.975 43.106 1.00 49.53 180 GLU A CA 1
ATOM 1440 C C . GLU A 1 180 ? -9.263 -5.545 44.316 1.00 49.53 180 GLU A C 1
ATOM 1442 O O . GLU A 1 180 ? -9.164 -5.009 45.422 1.00 49.53 180 GLU A O 1
ATOM 1447 N N . LEU A 1 181 ? -9.995 -6.651 44.146 1.00 48.84 181 LEU A N 1
ATOM 1448 C CA . LEU A 1 181 ? -10.688 -7.357 45.230 1.00 48.84 181 LEU A CA 1
ATOM 1449 C C . LEU A 1 181 ? -9.696 -8.019 46.196 1.00 48.84 181 LEU A C 1
ATOM 1451 O O . LEU A 1 181 ? -9.966 -8.057 47.396 1.00 48.84 181 LEU A O 1
ATOM 1455 N N . SER A 1 182 ? -8.551 -8.519 45.717 1.00 52.19 182 SER A N 1
ATOM 1456 C CA . SER A 1 182 ? -7.493 -9.078 46.573 1.00 52.19 182 SER A CA 1
ATOM 1457 C C . SER A 1 182 ? -6.769 -7.991 47.372 1.00 52.19 182 SER A C 1
ATOM 1459 O O . SER A 1 182 ? -6.465 -8.187 48.551 1.00 52.19 182 SER A O 1
ATOM 1461 N N . ILE A 1 183 ? -6.576 -6.810 46.776 1.00 54.75 183 ILE A N 1
ATOM 1462 C CA . ILE A 1 183 ? -5.982 -5.649 47.438 1.00 54.75 183 ILE A CA 1
ATOM 1463 C C . ILE A 1 183 ? -6.941 -5.139 48.514 1.00 54.75 183 ILE A C 1
ATOM 1465 O O . ILE A 1 183 ? -6.539 -5.066 49.668 1.00 54.75 183 ILE A O 1
ATOM 1469 N N . ARG A 1 184 ? -8.231 -4.941 48.208 1.00 52.72 184 ARG A N 1
ATOM 1470 C CA . ARG A 1 184 ? -9.241 -4.539 49.210 1.00 52.72 184 ARG A CA 1
ATOM 1471 C C . ARG A 1 184 ? -9.402 -5.546 50.354 1.00 52.72 184 ARG A C 1
ATOM 1473 O O . ARG A 1 184 ? -9.593 -5.154 51.501 1.00 52.72 184 ARG A O 1
ATOM 1480 N N . ARG A 1 185 ? -9.284 -6.850 50.074 1.00 54.28 185 ARG A N 1
ATOM 1481 C CA . ARG A 1 185 ? -9.299 -7.904 51.108 1.00 54.28 185 ARG A CA 1
ATOM 1482 C C . ARG A 1 185 ? -8.035 -7.931 51.970 1.00 54.28 185 ARG A C 1
ATOM 1484 O O . ARG A 1 185 ? -8.117 -8.378 53.109 1.00 54.28 185 ARG A O 1
ATOM 1491 N N . SER A 1 186 ? -6.892 -7.472 51.457 1.00 55.44 186 SER A N 1
ATOM 1492 C CA . SER A 1 186 ? -5.636 -7.409 52.221 1.00 55.44 186 SER A CA 1
ATOM 1493 C C . SER A 1 186 ? -5.439 -6.084 52.968 1.00 55.44 186 SER A C 1
ATOM 1495 O O . SER A 1 186 ? -4.755 -6.076 53.988 1.00 55.44 186 SER A O 1
ATOM 1497 N N . THR A 1 187 ? -6.077 -4.991 52.530 1.00 55.50 187 THR A N 1
ATOM 1498 C CA . THR A 1 187 ? -6.010 -3.674 53.192 1.00 55.50 187 THR A CA 1
ATOM 1499 C C . THR A 1 187 ? -7.088 -3.444 54.254 1.00 55.50 187 THR A C 1
ATOM 1501 O O . THR A 1 187 ? -7.029 -2.444 54.960 1.00 55.50 187 THR A O 1
ATOM 1504 N N . GLY A 1 188 ? -8.044 -4.365 54.426 1.00 52.06 188 GLY A N 1
ATOM 1505 C CA . GLY A 1 188 ? -9.015 -4.317 55.527 1.00 52.06 188 GLY A CA 1
ATOM 1506 C C . GLY A 1 188 ? -10.062 -3.202 55.431 1.00 52.06 188 GLY A C 1
ATOM 1507 O O . GLY A 1 188 ? -10.802 -2.988 56.388 1.00 52.06 188 GLY A O 1
ATOM 1508 N N . GLU A 1 189 ? -10.171 -2.514 54.294 1.00 51.41 189 GLU A N 1
ATOM 1509 C CA . GLU A 1 189 ? -11.210 -1.507 54.071 1.00 51.41 189 GLU A CA 1
ATOM 1510 C C . GLU A 1 189 ? -12.521 -2.188 53.660 1.00 51.41 189 GLU A C 1
ATOM 1512 O O . GLU A 1 189 ? -12.862 -2.325 52.485 1.00 51.41 189 GLU A O 1
ATOM 1517 N N . VAL A 1 190 ? -13.255 -2.651 54.671 1.00 48.91 190 VAL A N 1
ATOM 1518 C CA . VAL A 1 190 ? -14.701 -2.856 54.585 1.00 48.91 190 VAL A CA 1
ATOM 1519 C C . VAL A 1 190 ? -15.339 -1.607 55.184 1.00 48.91 190 VAL A C 1
ATOM 1521 O O . VAL A 1 190 ? -15.396 -1.472 56.405 1.00 48.91 190 VAL A O 1
ATOM 1524 N N . GLU A 1 191 ? -15.758 -0.668 54.337 1.00 41.12 191 GLU A N 1
ATOM 1525 C CA . GLU A 1 191 ? -16.655 0.410 54.769 1.00 41.12 191 GLU A CA 1
ATOM 1526 C C . GLU A 1 191 ? -18.126 -0.066 54.755 1.00 41.12 191 GLU A C 1
ATOM 1528 O O . GLU A 1 191 ? -18.441 -1.014 54.029 1.00 41.12 191 GLU A O 1
ATOM 1533 N N . PRO A 1 192 ? -18.978 0.525 55.618 1.00 47.44 192 PRO A N 1
ATOM 1534 C CA . PRO A 1 192 ? -20.192 -0.083 56.182 1.00 47.44 192 PRO A CA 1
ATOM 1535 C C . PRO A 1 192 ? -21.367 -0.298 55.219 1.00 47.44 192 PRO A C 1
ATOM 1537 O O . PRO A 1 192 ? -21.506 0.457 54.231 1.00 47.44 192 PRO A O 1
#